Protein AF-A0A7S2V925-F1 (afdb_monomer)

Sequence (183 aa):
LGKLMGAAWKNASSEEKAKFTAMAEKDKTRYQSEMKDYTPPDGSGSKGGAKKAGKKKDPDAPKRAQNAFLYFSQDMRPKIKAKNPELKTSEIGKKLGELYKELSGEEKEKYERMAQKDKQRYKKQMDAYKGKGSDDDDDDSDDGDKKMKASAKKRKAEDDGVDDSSDNDDSDEGSDDDDSDDE

Foldseek 3Di:
DVVVVVVCVVPPDPVVVVVVVVVVVVVVVVVVVCVVPDDDPPPPDPPPDPPPPPDDPPPLQQDDQDALLRVQCVVCVVVVCVVPVPDDPVVSVVVSVVVLVVDDPVSSVVSRVVSVVSNVVNVVSNVVVVVVDDPDDDDDPDPPPDPDDPDPPDPDDDDDDDDDDDDDDDDDDDDDDDDDDDD

Organism: NCBI:txid265537

Solvent-accessible surface area (backbone atoms only — not comparable to full-atom values): 12119 Å² total; per-residue (Å²): 117,71,73,59,56,57,50,48,61,71,70,47,51,71,68,62,49,46,56,54,49,54,52,49,50,55,50,51,48,51,50,52,56,52,56,69,76,55,73,65,58,96,87,71,56,75,67,79,82,68,72,71,74,73,74,81,73,60,92,83,55,69,71,77,55,51,51,31,66,56,56,53,45,64,68,43,47,59,56,52,38,70,78,38,74,86,59,53,72,68,60,54,50,52,54,49,56,53,51,63,70,69,49,53,69,67,64,49,46,57,32,40,55,51,19,50,53,34,42,53,52,32,49,56,45,44,57,54,43,57,75,71,71,60,99,73,84,91,84,82,79,77,92,76,85,81,88,85,83,86,87,84,85,88,88,82,81,89,80,89,81,84,86,82,88,78,84,83,82,87,80,89,81,89,77,89,84,87,84,91,78,90,132

Mean predicted aligned error: 19.4 Å

Radius of gyration: 28.51 Å; Cα contacts (8 Å, |Δi|>4): 52; chains: 1; bounding box: 71×67×67 Å

Nearest PDB structures (foldseek):
  1j5n-assembly1_A  TM=7.518E-01  e=6.234E-05  Saccharomyces cerevisiae
  2gzk-assembly1_A  TM=5.568E-01  e=1.397E-05  unclassified
  2co9-assembly1_A  TM=6.170E-01  e=8.541E-04  Mus musculus
  3tq6-assembly1_A  TM=9.059E-01  e=1.706E-01  Homo sapiens
  6erq-assembly2_G  TM=9.071E-01  e=2.189E-01  Homo sapiens

InterPro domains:
  IPR009071 High mobility group box domain [PF00505] (2-38)
  IPR009071 High mobility group box domain [PF00505] (62-130)
  IPR009071 High mobility group box domain [PS50118] (1-39)
  IPR009071 High mobility group box domain [PS50118] (62-130)
  IPR009071 High mobility group box domain [SM00398] (1-40)
  IPR009071 High mobility group box domain [SM00398] (61-131)
  IPR036910 High mobility group box domain superfamily [G3DSA:1.10.30.10] (1-48)
  IPR036910 High mobility group box domain superfamily [G3DSA:1.10.30.10] (49-146)
  IPR036910 High mobility group box domain superfamily [SSF47095] (3-40)
  IPR036910 High mobility group box domain superfamily [SSF47095] (55-135)
  IPR050342 High Mobility Group Box (HMGB) [PTHR48112] (8-176)

pLDDT: mean 70.68, std 19.81, range [33.19, 93.69]

Secondary structure (DSSP, 8-state):
-HHHHHHHHHHS-HHHHHHHHHHHHHHHHHHHHHHHH----TTT---TT---------TTSPP-PPPHHHHHHHHHHHHHHHH-TTS-HHHHHHHHHHHHHHS-HHHHHHHHHHHHHHHHHHHHHHHHHHTTS--S------TT-SSSSSSSS------------------------------

Structure (mmCIF, N/CA/C/O backbone):
data_AF-A0A7S2V925-F1
#
_entry.id   AF-A0A7S2V925-F1
#
loop_
_atom_site.group_PDB
_atom_site.id
_atom_site.type_symbol
_atom_site.label_atom_id
_atom_site.label_alt_id
_atom_site.label_comp_id
_atom_site.label_asym_id
_atom_site.label_entity_id
_atom_site.label_seq_id
_atom_site.pdbx_PDB_ins_code
_atom_site.Cartn_x
_atom_site.Cartn_y
_atom_site.Cartn_z
_atom_site.occupancy
_atom_site.B_iso_or_equiv
_atom_site.auth_seq_id
_atom_site.auth_comp_id
_atom_site.auth_asym_id
_atom_site.auth_atom_id
_atom_site.pdbx_PDB_model_num
ATOM 1 N N . LEU A 1 1 ? 38.560 -5.980 -3.575 1.00 56.78 1 LEU A N 1
ATOM 2 C CA . LEU A 1 1 ? 38.513 -5.268 -2.273 1.00 56.78 1 LEU A CA 1
ATOM 3 C C . LEU A 1 1 ? 37.102 -5.087 -1.684 1.00 56.78 1 LEU A C 1
ATOM 5 O O . LEU A 1 1 ? 36.971 -5.208 -0.475 1.00 56.78 1 LEU A O 1
ATOM 9 N N . GLY A 1 2 ? 36.039 -4.855 -2.471 1.00 62.38 2 GLY A N 1
ATOM 10 C CA . GLY A 1 2 ? 34.705 -4.515 -1.925 1.00 62.38 2 GLY A CA 1
ATOM 11 C C . GLY A 1 2 ? 34.030 -5.564 -1.021 1.00 62.38 2 GLY A C 1
ATOM 12 O O . GLY A 1 2 ? 33.337 -5.209 -0.071 1.00 62.38 2 GLY A O 1
ATOM 13 N N . LYS A 1 3 ? 34.274 -6.863 -1.241 1.00 66.50 3 LYS A N 1
ATOM 14 C CA . LYS A 1 3 ? 33.660 -7.939 -0.436 1.00 66.50 3 LYS A CA 1
ATOM 15 C C . LYS A 1 3 ? 34.229 -8.033 0.991 1.00 66.50 3 LYS A C 1
ATOM 17 O O . LYS A 1 3 ? 33.510 -8.431 1.901 1.00 66.50 3 LYS A O 1
ATOM 22 N N . LEU A 1 4 ? 35.486 -7.617 1.189 1.00 61.78 4 LEU A N 1
ATOM 23 C CA . LEU A 1 4 ? 36.156 -7.612 2.496 1.00 61.78 4 LEU A CA 1
ATOM 24 C C . LEU A 1 4 ? 35.668 -6.456 3.380 1.00 61.78 4 LEU A C 1
ATOM 26 O O . LEU A 1 4 ? 35.395 -6.666 4.558 1.00 61.78 4 LEU A O 1
ATOM 30 N N . MET A 1 5 ? 35.454 -5.267 2.806 1.00 67.94 5 MET A N 1
ATOM 31 C CA . MET A 1 5 ? 34.919 -4.123 3.559 1.00 67.94 5 MET A CA 1
ATOM 32 C C . MET A 1 5 ? 33.459 -4.334 3.982 1.00 67.94 5 MET A C 1
ATOM 34 O O . MET A 1 5 ? 33.083 -3.990 5.099 1.00 67.94 5 MET A O 1
ATOM 38 N N . GLY A 1 6 ? 32.649 -4.988 3.140 1.00 68.44 6 GLY A N 1
ATOM 39 C CA . GLY A 1 6 ? 31.278 -5.359 3.505 1.00 68.44 6 GLY A CA 1
ATOM 40 C C . GLY A 1 6 ? 31.203 -6.395 4.635 1.00 68.44 6 GLY A C 1
ATOM 41 O O . GLY A 1 6 ? 30.278 -6.352 5.444 1.00 68.44 6 GLY A O 1
ATOM 42 N N . ALA A 1 7 ? 32.168 -7.317 4.718 1.00 73.25 7 ALA A N 1
ATOM 43 C CA . ALA A 1 7 ? 32.260 -8.277 5.819 1.00 73.25 7 ALA A CA 1
ATOM 44 C C . ALA A 1 7 ? 32.719 -7.607 7.126 1.00 73.25 7 ALA A C 1
ATOM 46 O O . ALA A 1 7 ? 32.127 -7.860 8.175 1.00 73.25 7 ALA A O 1
ATOM 47 N N . ALA A 1 8 ? 33.695 -6.695 7.047 1.00 73.06 8 ALA A N 1
ATOM 48 C CA . ALA A 1 8 ? 34.156 -5.900 8.184 1.00 73.06 8 ALA A CA 1
ATOM 49 C C . ALA A 1 8 ? 33.031 -5.027 8.766 1.00 73.06 8 ALA A C 1
ATOM 51 O O . ALA A 1 8 ? 32.820 -5.040 9.971 1.00 73.06 8 ALA A O 1
ATOM 52 N N . TRP A 1 9 ? 32.222 -4.367 7.927 1.00 73.00 9 TRP A N 1
ATOM 53 C CA . TRP A 1 9 ? 31.058 -3.612 8.406 1.00 73.00 9 TRP A CA 1
ATOM 54 C C . TRP A 1 9 ? 30.015 -4.504 9.079 1.00 73.00 9 TRP A C 1
ATOM 56 O O . TRP A 1 9 ? 29.436 -4.127 10.089 1.00 73.00 9 TRP A O 1
ATOM 66 N N . LYS A 1 10 ? 29.762 -5.714 8.566 1.00 77.00 10 LYS A N 1
ATOM 67 C CA . LYS A 1 10 ? 28.800 -6.629 9.202 1.00 77.00 10 LYS A CA 1
ATOM 68 C C . LYS A 1 10 ? 29.248 -7.020 10.610 1.00 77.00 10 LYS A C 1
ATOM 70 O O . LYS A 1 10 ? 28.415 -6.994 11.514 1.00 77.00 10 LYS A O 1
ATOM 75 N N . ASN A 1 11 ? 30.542 -7.277 10.796 1.00 77.94 11 ASN A N 1
ATOM 76 C CA . ASN A 1 11 ? 31.109 -7.733 12.065 1.00 77.94 11 ASN A CA 1
ATOM 77 C C . ASN A 1 11 ? 31.624 -6.612 12.989 1.00 77.94 11 ASN A C 1
ATOM 79 O O . ASN A 1 11 ? 31.999 -6.906 14.117 1.00 77.94 11 ASN A O 1
ATOM 83 N N . ALA A 1 12 ? 31.641 -5.354 12.533 1.00 77.38 12 ALA A N 1
ATOM 84 C CA . ALA A 1 12 ? 32.064 -4.213 13.344 1.00 77.38 12 ALA A CA 1
ATOM 85 C C . ALA A 1 12 ? 31.175 -4.053 14.587 1.00 77.38 12 ALA A C 1
ATOM 87 O O . ALA A 1 12 ? 29.951 -4.256 14.518 1.00 77.38 12 ALA A O 1
ATOM 88 N N . SER A 1 13 ? 31.799 -3.680 15.704 1.00 77.12 13 SER A N 1
ATOM 89 C CA . SER A 1 13 ? 31.136 -3.428 16.984 1.00 77.12 13 SER A CA 1
ATOM 90 C C . SER A 1 13 ? 30.084 -2.322 16.846 1.00 77.12 13 SER A C 1
ATOM 92 O O . SER A 1 13 ? 30.165 -1.460 15.965 1.00 77.12 13 SER A O 1
ATOM 94 N N . SER A 1 14 ? 29.078 -2.333 17.727 1.00 71.56 14 SER A N 1
ATOM 95 C CA . SER A 1 14 ? 28.084 -1.256 17.792 1.00 71.56 14 SER A CA 1
ATOM 96 C C . SER A 1 14 ? 28.746 0.107 18.006 1.00 71.56 14 SER A C 1
ATOM 98 O O . SER A 1 14 ? 28.267 1.093 17.461 1.00 71.56 14 SER A O 1
ATOM 100 N N . GLU A 1 15 ? 29.862 0.162 18.734 1.00 75.69 15 GLU A N 1
ATOM 101 C CA . GLU A 1 15 ? 30.602 1.400 19.013 1.00 75.69 15 GLU A CA 1
ATOM 102 C C . GLU A 1 15 ? 31.348 1.927 17.778 1.00 75.69 15 GLU A C 1
ATOM 104 O O . GLU A 1 15 ? 31.317 3.121 17.479 1.00 75.69 15 GLU A O 1
ATOM 109 N N . GLU A 1 16 ? 31.951 1.033 16.992 1.00 76.62 16 GLU A N 1
ATOM 110 C CA . GLU A 1 16 ? 32.628 1.395 15.743 1.00 76.62 16 GLU A CA 1
ATOM 111 C C . GLU A 1 16 ? 31.614 1.877 14.703 1.00 76.62 16 GLU A C 1
ATOM 113 O O . GLU A 1 16 ? 31.801 2.922 14.078 1.00 76.62 16 GLU A O 1
ATOM 118 N N . LYS A 1 17 ? 30.489 1.162 14.572 1.00 80.31 17 LYS A N 1
ATOM 119 C CA . LYS A 1 17 ? 29.366 1.586 13.730 1.00 80.31 17 LYS A CA 1
ATOM 120 C C . LYS A 1 17 ? 28.793 2.917 14.198 1.00 80.31 17 LYS A C 1
ATOM 122 O O . LYS A 1 17 ? 28.545 3.760 13.345 1.00 80.31 17 LYS A O 1
ATOM 127 N N . ALA A 1 18 ? 28.644 3.132 15.508 1.00 81.19 18 ALA A N 1
ATOM 128 C CA . ALA A 1 18 ? 28.108 4.370 16.072 1.00 81.19 18 ALA A CA 1
ATOM 129 C C . ALA A 1 18 ? 28.946 5.597 15.683 1.00 81.19 18 ALA A C 1
ATOM 131 O O . ALA A 1 18 ? 28.393 6.632 15.308 1.00 81.19 18 ALA A O 1
ATOM 132 N N . LYS A 1 19 ? 30.282 5.476 15.686 1.00 87.94 19 LYS A N 1
ATOM 133 C CA . LYS A 1 19 ? 31.173 6.552 15.223 1.00 87.94 19 LYS A CA 1
ATOM 134 C C . LYS A 1 19 ? 30.925 6.902 13.753 1.00 87.94 19 LYS A C 1
ATOM 136 O O . LYS A 1 19 ? 30.845 8.081 13.405 1.00 87.94 19 LYS A O 1
ATOM 141 N N . PHE A 1 20 ? 30.775 5.894 12.894 1.00 83.19 20 PHE A N 1
ATOM 142 C CA . PHE A 1 20 ? 30.520 6.108 11.467 1.00 83.19 20 PHE A CA 1
ATOM 143 C C . PHE A 1 20 ? 29.093 6.581 11.179 1.00 83.19 20 PHE A C 1
ATOM 145 O O . PHE A 1 20 ? 28.910 7.406 10.289 1.00 83.19 20 PHE A O 1
ATOM 152 N N . THR A 1 21 ? 28.087 6.131 11.932 1.00 82.25 21 THR A N 1
ATOM 153 C CA . THR A 1 21 ? 26.710 6.619 11.779 1.00 82.25 21 THR A CA 1
ATOM 154 C C . THR A 1 21 ? 26.581 8.062 12.242 1.00 82.25 21 THR A C 1
ATOM 156 O O . THR A 1 21 ? 25.990 8.854 11.523 1.00 82.25 21 THR A O 1
ATOM 159 N N . ALA A 1 22 ? 27.197 8.441 13.366 1.00 84.62 22 ALA A N 1
ATOM 160 C CA . ALA A 1 22 ? 27.196 9.826 13.838 1.00 84.62 22 ALA A CA 1
ATOM 161 C C . ALA A 1 22 ? 27.916 10.766 12.855 1.00 84.62 22 ALA A C 1
ATOM 163 O O . ALA A 1 22 ? 27.460 11.878 12.592 1.00 84.62 22 ALA A O 1
ATOM 164 N N . MET A 1 23 ? 29.029 10.310 12.270 1.00 87.69 23 MET A N 1
ATOM 165 C CA . MET A 1 23 ? 29.719 11.044 11.207 1.00 87.69 23 MET A CA 1
ATOM 166 C C . MET A 1 23 ? 28.845 11.170 9.949 1.00 87.69 23 MET A C 1
ATOM 168 O O . MET A 1 23 ? 28.750 12.256 9.383 1.00 87.69 23 MET A O 1
ATOM 172 N N . ALA A 1 24 ? 28.156 10.096 9.553 1.00 87.62 24 ALA A N 1
ATOM 173 C CA . ALA A 1 24 ? 27.235 10.108 8.419 1.00 87.62 24 ALA A CA 1
ATOM 174 C C . ALA A 1 24 ? 26.012 11.006 8.659 1.00 87.62 24 ALA A C 1
ATOM 176 O O . ALA A 1 24 ? 25.542 11.649 7.729 1.00 87.62 24 ALA A O 1
ATOM 177 N N . GLU A 1 25 ? 25.496 11.085 9.887 1.00 84.62 25 GLU A N 1
ATOM 178 C CA . GLU A 1 25 ? 24.385 11.972 10.238 1.00 84.62 25 GLU A CA 1
ATOM 179 C C . GLU A 1 25 ? 24.788 13.443 10.156 1.00 84.62 25 GLU A C 1
ATOM 181 O O . GLU A 1 25 ? 24.058 14.227 9.551 1.00 84.62 25 GLU A O 1
ATOM 186 N N . LYS A 1 26 ? 25.968 13.805 10.677 1.00 86.25 26 LYS A N 1
ATOM 187 C CA . LYS A 1 26 ? 26.519 15.165 10.552 1.00 86.25 26 LYS A CA 1
ATOM 188 C C . LYS A 1 26 ? 26.782 15.555 9.096 1.00 86.25 26 LYS A C 1
ATOM 190 O O . LYS A 1 26 ? 26.474 16.672 8.692 1.00 86.25 26 LYS A O 1
ATOM 195 N N . ASP A 1 27 ? 27.322 14.643 8.291 1.00 89.75 27 ASP A N 1
ATOM 196 C CA . ASP A 1 27 ? 27.539 14.907 6.864 1.00 89.75 27 ASP A CA 1
ATOM 197 C C . ASP A 1 27 ? 26.210 15.024 6.102 1.00 89.75 27 ASP A C 1
ATOM 199 O O . ASP A 1 27 ? 26.015 15.921 5.284 1.00 89.75 27 ASP A O 1
ATOM 203 N N . LYS A 1 28 ? 25.234 14.183 6.452 1.00 89.06 28 LYS A N 1
ATOM 204 C CA . LYS A 1 28 ? 23.885 14.215 5.888 1.00 89.06 28 LYS A CA 1
ATOM 205 C C . LYS A 1 28 ? 23.127 15.497 6.239 1.00 89.06 28 LYS A C 1
ATOM 207 O O . LYS A 1 28 ? 22.327 15.949 5.416 1.00 89.06 28 LYS A O 1
ATOM 212 N N . THR A 1 29 ? 23.302 16.063 7.433 1.00 86.50 29 THR A N 1
ATOM 213 C CA . THR A 1 29 ? 22.675 17.344 7.795 1.00 86.50 29 THR A CA 1
ATOM 214 C C . THR A 1 29 ? 23.341 18.503 7.070 1.00 86.50 29 THR A C 1
ATOM 216 O O . THR A 1 29 ? 22.619 19.284 6.456 1.00 86.50 29 THR A O 1
ATOM 219 N N . ARG A 1 30 ? 24.680 18.552 7.042 1.00 89.94 30 ARG A N 1
ATOM 220 C CA . ARG A 1 30 ? 25.457 19.534 6.268 1.00 89.94 30 ARG A CA 1
ATOM 221 C C . ARG A 1 30 ? 25.050 19.539 4.795 1.00 89.94 30 ARG A C 1
ATOM 223 O O . ARG A 1 30 ? 24.688 20.579 4.257 1.00 89.94 30 ARG A O 1
ATOM 230 N N . TYR A 1 31 ? 25.018 18.364 4.167 1.00 87.56 31 TYR A N 1
ATOM 231 C CA . TYR A 1 31 ? 24.606 18.216 2.774 1.00 87.56 31 TYR A CA 1
ATOM 232 C C . TYR A 1 31 ? 23.161 18.673 2.551 1.00 87.56 31 TYR A C 1
ATOM 234 O O . TYR A 1 31 ? 22.875 19.337 1.563 1.00 87.56 31 TYR A O 1
ATOM 242 N N . GLN A 1 32 ? 22.234 18.345 3.458 1.00 83.25 32 GLN A N 1
ATOM 243 C CA . GLN A 1 32 ? 20.843 18.787 3.339 1.00 83.25 32 GLN A CA 1
ATOM 244 C C . GLN A 1 32 ? 20.671 20.295 3.519 1.00 83.25 32 GLN A C 1
ATOM 246 O O . GLN A 1 32 ? 19.791 20.853 2.872 1.00 83.25 32 GLN A O 1
ATOM 251 N N . SER A 1 33 ? 21.439 20.952 4.394 1.00 84.62 33 SER A N 1
ATOM 252 C CA . SER A 1 33 ? 21.414 22.415 4.506 1.00 84.62 33 SER A CA 1
ATOM 253 C C . SER A 1 33 ? 22.036 23.071 3.278 1.00 84.62 33 SER A C 1
ATOM 255 O O . SER A 1 33 ? 21.397 23.919 2.673 1.00 84.62 33 SER A O 1
ATOM 257 N N . GLU A 1 34 ? 23.203 22.601 2.832 1.00 84.25 34 GLU A N 1
ATOM 258 C CA . GLU A 1 34 ? 23.866 23.111 1.625 1.00 84.25 34 GLU A CA 1
ATOM 259 C C . GLU A 1 34 ? 22.986 22.925 0.377 1.00 84.25 34 GLU A C 1
ATOM 261 O O . GLU A 1 34 ? 22.836 23.844 -0.421 1.00 84.25 34 GLU A O 1
ATOM 266 N N . MET A 1 35 ? 22.327 21.769 0.229 1.00 81.56 35 MET A N 1
ATOM 267 C CA . MET A 1 35 ? 21.413 21.506 -0.889 1.00 81.56 35 MET A CA 1
ATOM 268 C C . MET A 1 35 ? 20.107 22.308 -0.846 1.00 81.56 35 MET A C 1
ATOM 270 O O . MET A 1 35 ? 19.438 22.389 -1.873 1.00 81.56 35 MET A O 1
ATOM 274 N N . LYS A 1 36 ? 19.698 22.867 0.304 1.00 79.75 36 LYS A N 1
ATOM 275 C CA . LYS A 1 36 ? 18.503 23.732 0.372 1.00 79.75 36 LYS A CA 1
ATOM 276 C C . LYS A 1 36 ? 18.759 25.087 -0.276 1.00 79.75 36 LYS A C 1
ATOM 278 O O . LYS A 1 36 ? 17.867 25.603 -0.943 1.00 79.75 36 LYS A O 1
ATOM 283 N N . ASP A 1 37 ? 19.967 25.612 -0.103 1.00 82.31 37 ASP A N 1
ATOM 284 C CA . ASP A 1 37 ? 20.378 26.908 -0.647 1.00 82.31 37 ASP A CA 1
ATOM 285 C C . ASP A 1 37 ? 21.057 26.771 -2.024 1.00 82.31 37 ASP A C 1
ATOM 287 O O . ASP A 1 37 ? 21.194 27.743 -2.770 1.00 82.31 37 ASP A O 1
ATOM 291 N N . TYR A 1 38 ? 21.447 25.551 -2.407 1.00 82.19 38 TYR A N 1
ATOM 292 C CA . TYR A 1 38 ? 22.026 25.253 -3.712 1.00 82.19 38 TYR A CA 1
ATOM 293 C C . TYR A 1 38 ? 20.987 25.338 -4.837 1.00 82.19 38 TYR A C 1
ATOM 295 O O . TYR A 1 38 ? 20.120 24.478 -5.003 1.00 82.19 38 TYR A O 1
ATOM 303 N N . THR A 1 39 ? 21.142 26.350 -5.685 1.00 75.88 39 THR A N 1
ATOM 304 C CA . THR A 1 39 ? 20.478 26.434 -6.987 1.00 75.88 39 THR A CA 1
ATOM 305 C C . THR A 1 39 ? 21.482 26.032 -8.072 1.00 75.88 39 THR A C 1
ATOM 307 O O . THR A 1 39 ? 22.433 26.773 -8.326 1.00 75.88 39 THR A O 1
ATOM 310 N N . PRO A 1 40 ? 21.341 24.848 -8.702 1.00 75.94 40 PRO A N 1
ATOM 311 C CA . PRO A 1 40 ? 22.244 24.461 -9.779 1.00 75.94 40 PRO A CA 1
ATOM 312 C C . PRO A 1 40 ? 22.128 25.456 -10.945 1.00 75.94 40 PRO A C 1
ATOM 314 O O . PRO A 1 40 ? 21.019 25.917 -11.232 1.00 75.94 40 PRO A O 1
ATOM 317 N N . PRO A 1 41 ? 23.237 25.772 -11.640 1.00 79.12 41 PRO A N 1
ATOM 318 C CA . PRO A 1 41 ? 23.213 26.662 -12.794 1.00 79.12 41 PRO A CA 1
ATOM 319 C C . PRO A 1 41 ? 22.256 26.142 -13.876 1.00 79.12 41 PRO A C 1
ATOM 321 O O . PRO A 1 41 ? 22.108 24.928 -14.065 1.00 79.12 41 PRO A O 1
ATOM 324 N N . ASP A 1 42 ? 21.607 27.078 -14.574 1.00 63.06 42 ASP A N 1
ATOM 325 C CA . ASP A 1 42 ? 20.640 26.822 -15.646 1.00 63.06 42 ASP A CA 1
ATOM 326 C C . ASP A 1 42 ? 21.310 25.997 -16.759 1.00 63.06 42 ASP A C 1
ATOM 328 O O . ASP A 1 42 ? 22.075 26.504 -17.575 1.00 63.06 42 ASP A O 1
ATOM 332 N N . GLY A 1 43 ? 21.129 24.676 -16.698 1.00 60.94 43 GLY A N 1
ATOM 333 C CA . GLY A 1 43 ? 21.779 23.715 -17.593 1.00 60.94 43 GLY A CA 1
ATOM 334 C C . GLY A 1 43 ? 22.395 22.484 -16.920 1.00 60.94 43 GLY A C 1
ATOM 335 O O . GLY A 1 43 ? 22.573 21.476 -17.599 1.00 60.94 43 GLY A O 1
ATOM 336 N N . SER A 1 44 ? 22.661 22.499 -15.605 1.00 58.00 44 SER A N 1
ATOM 337 C CA . SER A 1 44 ? 23.103 21.301 -14.853 1.00 58.00 44 SER A CA 1
ATOM 338 C C . SER A 1 44 ? 22.089 20.805 -13.816 1.00 58.00 44 SER A C 1
ATOM 340 O O . SER A 1 44 ? 22.274 19.747 -13.207 1.00 58.00 44 SER A O 1
ATOM 342 N N . GLY A 1 45 ? 20.974 21.522 -13.655 1.00 54.03 45 GLY A N 1
ATOM 343 C CA . GLY A 1 45 ? 19.841 21.095 -12.849 1.00 54.03 45 GLY A CA 1
ATOM 344 C C . GLY A 1 45 ? 19.175 19.861 -13.447 1.00 54.03 45 GLY A C 1
ATOM 345 O O . GLY A 1 45 ? 18.306 19.960 -14.314 1.00 54.03 45 GLY A O 1
ATOM 346 N N . SER A 1 46 ? 19.553 18.684 -12.949 1.00 55.12 46 SER A N 1
ATOM 347 C CA . SER A 1 46 ? 18.702 17.499 -12.994 1.00 55.12 46 SER A CA 1
ATOM 348 C C . SER A 1 46 ? 17.312 17.916 -12.513 1.00 55.12 46 SER A C 1
ATOM 350 O O . SER A 1 46 ? 17.117 18.186 -11.327 1.00 55.12 46 SER A O 1
ATOM 352 N N . LYS A 1 47 ? 16.375 18.063 -13.461 1.00 52.94 47 LYS A N 1
ATOM 353 C CA . LYS A 1 47 ? 14.956 18.340 -13.219 1.00 52.94 47 LYS A CA 1
ATOM 354 C C . LYS A 1 47 ? 14.520 17.591 -11.968 1.00 52.94 47 LYS A C 1
ATOM 356 O O . LYS A 1 47 ? 14.601 16.360 -11.938 1.00 52.94 47 LYS A O 1
ATOM 361 N N . GLY A 1 48 ? 14.070 18.348 -10.968 1.00 48.00 48 GLY A N 1
ATOM 362 C CA . GLY A 1 48 ? 13.581 17.828 -9.703 1.00 48.00 48 GLY A CA 1
ATOM 363 C C . GLY A 1 48 ? 12.780 16.551 -9.911 1.00 48.00 48 GLY A C 1
ATOM 364 O O . GLY A 1 48 ? 11.813 16.542 -10.669 1.00 48.00 48 GLY A O 1
ATOM 365 N N . GLY A 1 49 ? 13.254 15.471 -9.285 1.00 52.16 49 GLY A N 1
ATOM 366 C CA . GLY A 1 49 ? 12.554 14.203 -9.125 1.00 52.16 49 GLY A CA 1
ATOM 367 C C . GLY A 1 49 ? 11.621 13.833 -10.271 1.00 52.16 49 GLY A C 1
ATOM 368 O O . GLY A 1 49 ? 10.430 13.623 -10.037 1.00 52.16 49 GLY A O 1
ATOM 369 N N . ALA A 1 50 ? 12.132 13.723 -11.501 1.00 49.78 50 ALA A N 1
ATOM 370 C CA . ALA A 1 50 ? 11.425 12.971 -12.523 1.00 49.78 50 ALA A CA 1
ATOM 371 C C . ALA A 1 50 ? 11.258 11.548 -11.972 1.00 49.78 50 ALA A C 1
ATOM 373 O O . ALA A 1 50 ? 12.197 10.751 -11.994 1.00 49.78 50 ALA A O 1
ATOM 374 N N . LYS A 1 51 ? 10.081 11.248 -11.400 1.00 56.72 51 LYS A N 1
ATOM 375 C CA . LYS A 1 51 ? 9.637 9.886 -11.087 1.00 56.72 51 LYS A CA 1
ATOM 376 C C . LYS A 1 51 ? 10.004 9.072 -12.318 1.00 56.72 51 LYS A C 1
ATOM 378 O O . LYS A 1 51 ? 9.411 9.325 -13.366 1.00 56.72 51 LYS A O 1
ATOM 383 N N . LYS A 1 52 ? 11.012 8.188 -12.220 1.00 57.19 52 LYS A N 1
ATOM 384 C CA . LYS A 1 52 ? 11.422 7.335 -13.343 1.00 57.19 52 LYS A CA 1
ATOM 385 C C . LYS A 1 52 ? 10.135 6.807 -13.954 1.00 57.19 52 LYS A C 1
ATOM 387 O O . LYS A 1 52 ? 9.373 6.143 -13.247 1.00 57.19 52 LYS A O 1
ATOM 392 N N . ALA A 1 53 ? 9.854 7.193 -15.202 1.00 54.19 53 ALA A N 1
ATOM 393 C CA . ALA A 1 53 ? 8.707 6.682 -15.929 1.00 54.19 53 ALA A CA 1
ATOM 394 C C . ALA A 1 53 ? 8.774 5.166 -15.768 1.00 54.19 53 ALA A C 1
ATO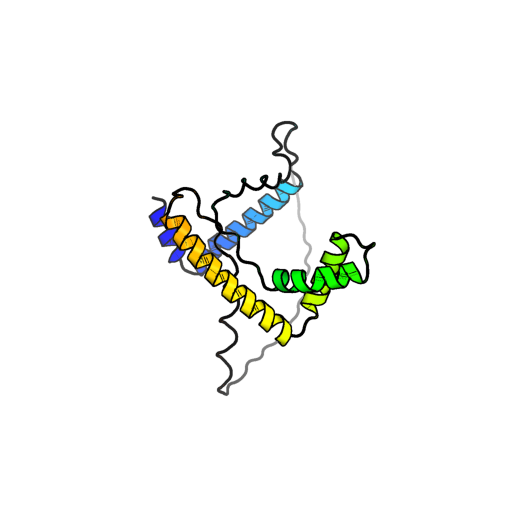M 396 O O . ALA A 1 53 ? 9.810 4.573 -16.082 1.00 54.19 53 ALA A O 1
ATOM 397 N N . GLY A 1 54 ? 7.761 4.590 -15.110 1.00 55.25 54 GLY A N 1
ATOM 398 C CA . GLY A 1 54 ? 7.819 3.202 -14.676 1.00 55.25 54 GLY A CA 1
ATOM 399 C C . GLY A 1 54 ? 8.232 2.355 -15.867 1.00 55.25 54 GLY A C 1
ATOM 400 O O . GLY A 1 54 ? 7.581 2.432 -16.911 1.00 55.25 54 GLY A O 1
ATOM 401 N N . LYS A 1 55 ? 9.350 1.628 -15.735 1.00 62.31 55 LYS A N 1
ATOM 402 C CA . LYS A 1 55 ? 9.809 0.694 -16.765 1.00 62.31 55 LYS A CA 1
ATOM 403 C C . LYS A 1 55 ? 8.599 -0.118 -17.214 1.00 62.31 55 LYS A C 1
ATOM 405 O O . LYS A 1 55 ? 7.821 -0.570 -16.365 1.00 62.31 55 LYS A O 1
ATOM 410 N N . LYS A 1 56 ? 8.393 -0.189 -18.534 1.00 60.31 56 LYS A N 1
ATOM 411 C CA . LYS A 1 56 ? 7.289 -0.943 -19.132 1.00 60.31 56 LYS A CA 1
ATOM 412 C C . LYS A 1 56 ? 7.349 -2.333 -18.511 1.00 60.31 56 LYS A C 1
ATOM 414 O O . LYS A 1 56 ? 8.374 -2.992 -18.616 1.00 60.31 56 LYS A O 1
ATOM 419 N N . LYS A 1 57 ? 6.311 -2.695 -17.755 1.00 65.56 57 LYS A N 1
ATOM 420 C CA . LYS A 1 57 ? 6.224 -4.015 -17.132 1.00 65.56 57 LYS A CA 1
ATOM 421 C C . LYS A 1 57 ? 6.278 -5.028 -18.274 1.00 65.56 57 LYS A C 1
ATOM 423 O O . LYS A 1 57 ? 5.502 -4.859 -19.219 1.00 65.56 57 LYS A O 1
ATOM 428 N N . ASP A 1 58 ? 7.160 -6.021 -18.195 1.00 69.31 58 ASP A N 1
ATOM 429 C CA . ASP A 1 58 ? 7.160 -7.101 -19.177 1.00 69.31 58 ASP A CA 1
ATOM 430 C C . ASP A 1 58 ? 5.764 -7.738 -19.211 1.00 69.31 58 ASP A C 1
ATOM 432 O O . ASP A 1 58 ? 5.166 -7.955 -18.148 1.00 69.31 58 ASP A O 1
ATOM 436 N N . PRO A 1 59 ? 5.200 -7.990 -20.404 1.00 74.00 59 PRO A N 1
ATOM 437 C CA . PRO A 1 59 ? 3.852 -8.540 -20.535 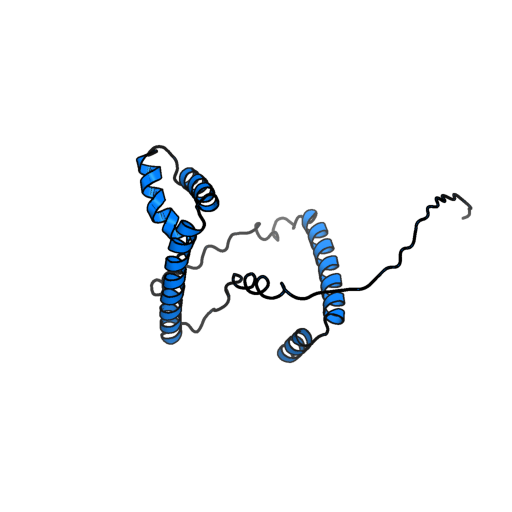1.00 74.00 59 PRO A CA 1
ATOM 438 C C . PRO A 1 59 ? 3.726 -9.937 -19.908 1.00 74.00 59 PRO A C 1
ATOM 440 O O . PRO A 1 59 ? 2.637 -10.298 -19.462 1.00 74.00 59 PRO A O 1
ATOM 443 N N . ASP A 1 60 ? 4.835 -10.676 -19.820 1.00 71.06 60 ASP A N 1
ATOM 444 C CA . ASP A 1 60 ? 4.914 -12.021 -19.245 1.00 71.06 60 ASP A CA 1
ATOM 445 C C . ASP A 1 60 ? 5.295 -12.037 -17.755 1.00 71.06 60 ASP A C 1
ATOM 447 O O . ASP A 1 60 ? 5.221 -13.087 -17.109 1.00 71.06 60 ASP A O 1
ATOM 451 N N . ALA A 1 61 ? 5.662 -10.886 -17.174 1.00 76.56 61 ALA A N 1
ATOM 452 C CA . ALA A 1 61 ? 5.991 -10.815 -15.756 1.00 76.56 61 ALA A CA 1
ATOM 453 C C . ALA A 1 61 ? 4.742 -11.084 -14.896 1.00 76.56 61 ALA A C 1
ATOM 455 O O . ALA A 1 61 ? 3.678 -10.487 -15.123 1.00 76.56 61 ALA A O 1
ATOM 456 N N . PRO A 1 62 ? 4.852 -11.929 -13.851 1.00 80.06 62 PRO A N 1
ATOM 457 C CA . PRO A 1 62 ? 3.766 -12.152 -12.913 1.00 80.06 62 PRO A CA 1
ATOM 458 C C . PRO A 1 62 ? 3.211 -10.833 -12.365 1.00 80.06 62 PRO A C 1
ATOM 460 O O . PRO A 1 62 ? 3.941 -9.905 -12.007 1.00 80.06 62 PRO A O 1
ATOM 463 N N . LYS A 1 63 ? 1.881 -10.727 -12.272 1.00 82.50 63 LYS A N 1
ATOM 464 C CA . LYS A 1 63 ? 1.243 -9.548 -11.672 1.00 82.50 63 LYS A CA 1
ATOM 465 C C . LYS A 1 63 ? 1.580 -9.493 -10.187 1.00 82.50 63 LYS A C 1
ATOM 467 O O . LYS A 1 63 ? 1.344 -10.464 -9.473 1.00 82.50 63 LYS A O 1
ATOM 472 N N . ARG A 1 64 ? 2.058 -8.330 -9.730 1.00 86.12 64 ARG A N 1
ATOM 473 C CA . ARG A 1 64 ? 2.381 -8.061 -8.320 1.00 86.12 64 ARG A CA 1
ATOM 474 C C . ARG A 1 64 ? 1.286 -8.542 -7.368 1.00 86.12 64 ARG A C 1
ATOM 476 O O . ARG A 1 64 ? 0.097 -8.380 -7.657 1.00 86.12 64 ARG A O 1
ATOM 483 N N . ALA A 1 65 ? 1.709 -9.051 -6.214 1.00 88.94 65 ALA A N 1
ATOM 484 C CA . ALA A 1 65 ? 0.786 -9.410 -5.152 1.00 88.94 65 ALA A CA 1
ATOM 485 C C . ALA A 1 65 ? -0.061 -8.202 -4.717 1.00 88.94 65 ALA A C 1
ATOM 487 O O . ALA A 1 65 ? 0.427 -7.073 -4.603 1.00 88.94 65 ALA A O 1
ATOM 488 N N . GLN A 1 66 ? -1.340 -8.445 -4.469 1.00 91.75 66 GLN A N 1
ATOM 489 C CA . GLN A 1 66 ? -2.278 -7.486 -3.917 1.00 91.75 66 GLN A CA 1
ATOM 490 C C . GLN A 1 66 ? -2.174 -7.476 -2.390 1.00 91.75 66 GLN A C 1
ATOM 492 O O . GLN A 1 66 ? -2.146 -8.524 -1.745 1.00 91.75 66 GLN A O 1
ATOM 497 N N . ASN A 1 67 ? -2.132 -6.279 -1.803 1.00 92.69 67 ASN A N 1
ATOM 498 C CA . ASN A 1 67 ? -2.143 -6.115 -0.352 1.00 92.69 67 ASN A CA 1
ATOM 499 C C . ASN A 1 67 ? -3.580 -6.132 0.207 1.00 92.69 67 ASN A C 1
ATOM 501 O O . ASN A 1 67 ? -4.556 -6.052 -0.542 1.00 92.69 67 ASN A O 1
ATOM 505 N N . ALA A 1 68 ? -3.702 -6.218 1.533 1.00 92.38 68 ALA A N 1
ATOM 506 C CA . ALA A 1 68 ? -4.988 -6.318 2.228 1.00 92.38 68 ALA A CA 1
ATOM 507 C C . ALA A 1 68 ? -5.919 -5.131 1.923 1.00 92.38 68 ALA A C 1
ATOM 509 O O . ALA A 1 68 ? -7.097 -5.318 1.620 1.00 92.38 68 ALA A O 1
ATOM 510 N N . PHE A 1 69 ? -5.367 -3.915 1.891 1.00 91.62 69 PHE A N 1
ATOM 511 C CA . PHE A 1 69 ? -6.108 -2.716 1.505 1.00 91.62 69 PHE A CA 1
ATOM 512 C C . PHE A 1 69 ? -6.647 -2.795 0.073 1.00 91.62 69 PHE A C 1
ATOM 514 O O . PHE A 1 69 ? -7.753 -2.335 -0.195 1.00 91.62 69 PHE A O 1
ATOM 521 N N . LEU A 1 70 ? -5.891 -3.371 -0.865 1.00 92.06 70 LEU A N 1
ATOM 522 C CA . LEU A 1 70 ? -6.301 -3.450 -2.261 1.00 92.06 70 LEU A CA 1
ATOM 523 C C . LEU A 1 70 ? -7.518 -4.366 -2.419 1.00 92.06 70 LEU A C 1
ATOM 525 O O . LEU A 1 70 ? -8.454 -3.971 -3.112 1.00 92.06 70 LEU A O 1
ATOM 529 N N . TYR A 1 71 ? -7.543 -5.500 -1.712 1.00 92.62 71 TYR A N 1
ATOM 530 C CA . TYR A 1 71 ? -8.709 -6.384 -1.616 1.00 92.62 71 TYR A CA 1
ATOM 531 C C . TYR A 1 71 ? -9.927 -5.669 -1.022 1.00 92.62 71 TYR A C 1
ATOM 533 O O . TYR A 1 71 ? -10.981 -5.620 -1.650 1.00 92.62 71 TYR A O 1
ATOM 541 N N . PHE A 1 72 ? -9.763 -5.010 0.128 1.00 92.38 72 PHE A N 1
ATOM 542 C CA . PHE A 1 72 ? -10.831 -4.207 0.731 1.00 92.38 72 PHE A CA 1
ATOM 543 C C . PHE A 1 72 ? -11.352 -3.120 -0.225 1.00 92.38 72 PHE A C 1
ATOM 545 O O . PHE A 1 72 ? -12.557 -2.925 -0.393 1.00 92.38 72 PHE A O 1
ATOM 552 N N . SER A 1 73 ? -10.440 -2.421 -0.905 1.00 90.06 73 SER A N 1
ATOM 553 C CA . SER A 1 73 ? -10.796 -1.359 -1.839 1.00 90.06 73 SER A CA 1
ATOM 554 C C . SER A 1 73 ? -11.556 -1.894 -3.053 1.00 90.06 73 SER A C 1
ATOM 556 O O . SER A 1 73 ? -12.434 -1.198 -3.548 1.00 90.06 73 SER A O 1
ATOM 558 N N . GLN A 1 74 ? -11.274 -3.109 -3.529 1.00 91.50 74 GLN A N 1
ATOM 559 C CA . GLN A 1 74 ? -12.010 -3.714 -4.643 1.00 91.50 74 GLN A CA 1
ATOM 560 C C . GLN A 1 74 ? -13.474 -3.971 -4.283 1.00 91.50 74 GLN A C 1
ATOM 562 O O . GLN A 1 74 ? -14.348 -3.675 -5.095 1.00 91.50 74 GLN A O 1
ATOM 567 N N . ASP A 1 75 ? -13.744 -4.411 -3.055 1.00 90.44 75 ASP A N 1
ATOM 568 C CA . ASP A 1 75 ? -15.102 -4.698 -2.584 1.00 90.44 75 ASP A CA 1
ATOM 569 C C . ASP A 1 75 ? -15.881 -3.425 -2.223 1.00 90.44 75 ASP A C 1
ATOM 571 O O . ASP A 1 75 ? -17.102 -3.347 -2.392 1.00 90.44 75 ASP A O 1
ATOM 575 N N . MET A 1 76 ? -15.186 -2.404 -1.718 1.00 89.00 76 MET A N 1
ATOM 576 C CA . MET A 1 76 ? -15.814 -1.187 -1.198 1.00 89.00 76 MET A CA 1
ATOM 577 C C . MET A 1 76 ? -15.896 -0.046 -2.213 1.00 89.00 76 MET A C 1
ATOM 579 O O . MET A 1 76 ? -16.853 0.729 -2.171 1.00 89.00 76 MET A O 1
ATOM 583 N N . ARG A 1 77 ? -14.964 0.049 -3.175 1.00 88.94 77 ARG A N 1
ATOM 584 C CA . ARG A 1 77 ? -15.041 1.020 -4.286 1.00 88.94 77 ARG A CA 1
ATOM 585 C C . ARG A 1 77 ? -16.383 0.987 -5.021 1.00 88.94 77 ARG A C 1
ATOM 587 O O . ARG A 1 77 ? -16.957 2.066 -5.169 1.00 88.94 77 ARG A O 1
ATOM 594 N N . PRO A 1 78 ? -16.914 -0.167 -5.479 1.00 90.19 78 PRO A N 1
ATOM 595 C CA . PRO A 1 78 ? -18.191 -0.194 -6.187 1.00 90.19 78 PRO A CA 1
ATOM 596 C C . PRO A 1 78 ? -19.353 0.217 -5.279 1.00 90.19 78 PRO A C 1
ATOM 598 O O . PRO A 1 78 ? -20.236 0.935 -5.732 1.00 90.19 78 PRO A O 1
ATOM 601 N N . LYS A 1 79 ? -19.322 -0.135 -3.985 1.00 90.19 79 LYS A N 1
ATOM 602 C CA . LYS A 1 79 ? -20.351 0.269 -3.012 1.00 90.19 79 LYS A CA 1
ATOM 603 C C . LYS A 1 79 ? -20.376 1.785 -2.803 1.00 90.19 79 LYS A C 1
ATOM 605 O O . LYS A 1 79 ? -21.446 2.386 -2.789 1.00 90.19 79 LYS A O 1
ATOM 610 N N . ILE A 1 80 ? -19.207 2.416 -2.668 1.00 87.12 80 ILE A N 1
ATOM 611 C CA . ILE A 1 80 ? -19.105 3.874 -2.498 1.00 87.12 80 ILE A CA 1
ATOM 612 C C . ILE A 1 80 ? -19.468 4.594 -3.798 1.00 87.12 80 ILE A C 1
ATOM 614 O O . ILE A 1 80 ? -20.190 5.586 -3.749 1.00 87.12 80 ILE A O 1
ATOM 618 N N . LYS A 1 81 ? -19.025 4.074 -4.950 1.00 89.00 81 LYS A N 1
ATOM 619 C CA . LYS A 1 81 ? -19.362 4.623 -6.269 1.00 89.00 81 LYS A CA 1
ATOM 620 C C . LYS A 1 81 ? -20.859 4.519 -6.569 1.00 89.00 81 LYS A C 1
ATOM 622 O O . LYS A 1 81 ? -21.416 5.450 -7.127 1.00 89.00 81 LYS A O 1
ATOM 627 N N . ALA A 1 82 ? -21.517 3.429 -6.177 1.00 89.25 82 ALA A N 1
ATOM 628 C CA . ALA A 1 82 ? -22.963 3.278 -6.334 1.00 89.25 82 ALA A CA 1
ATOM 629 C C . ALA A 1 82 ? -23.742 4.269 -5.456 1.00 89.25 82 ALA A C 1
ATOM 631 O O . ALA A 1 82 ? -24.721 4.849 -5.906 1.00 89.25 82 ALA A O 1
ATOM 632 N N . LYS A 1 83 ? -23.283 4.497 -4.218 1.00 87.44 83 LYS A N 1
ATOM 633 C CA . LYS A 1 83 ? -23.886 5.488 -3.311 1.00 87.44 83 LYS A CA 1
ATOM 634 C C . LYS A 1 83 ? -23.614 6.932 -3.736 1.00 87.44 83 LYS A C 1
ATOM 636 O O . LYS A 1 83 ? -24.397 7.811 -3.412 1.00 87.44 83 LYS A O 1
ATOM 641 N N . ASN A 1 84 ? -22.488 7.178 -4.401 1.00 81.62 84 ASN A N 1
ATOM 642 C CA . ASN A 1 84 ? -22.047 8.510 -4.798 1.00 81.62 84 ASN A CA 1
ATOM 643 C C . ASN A 1 84 ? -21.424 8.475 -6.205 1.00 81.62 84 ASN A C 1
ATOM 645 O O . ASN A 1 84 ? -20.194 8.512 -6.334 1.00 81.62 84 ASN A O 1
ATOM 649 N N . PRO A 1 85 ? -22.248 8.388 -7.263 1.00 83.50 85 PRO A N 1
ATOM 650 C CA . PRO A 1 85 ? -21.754 8.290 -8.635 1.00 83.50 85 PRO A CA 1
ATOM 651 C C . PRO A 1 85 ? -21.064 9.573 -9.129 1.00 83.50 85 PRO A C 1
ATOM 653 O O . PRO A 1 85 ? -20.245 9.496 -10.041 1.00 83.50 85 PRO A O 1
ATOM 656 N N . GLU A 1 86 ? -21.337 10.725 -8.509 1.00 85.69 86 GLU A N 1
ATOM 657 C CA . GLU A 1 86 ? -20.729 12.024 -8.846 1.00 85.69 86 GLU A CA 1
ATOM 658 C C . GLU A 1 86 ? -19.345 12.246 -8.215 1.00 85.69 86 GLU A C 1
ATOM 660 O O . GLU A 1 86 ? -18.600 13.139 -8.626 1.00 85.69 86 GLU A O 1
ATOM 665 N N . LEU A 1 87 ? -18.960 11.441 -7.216 1.00 82.25 87 LEU A N 1
ATOM 666 C CA . LEU A 1 87 ? -17.663 11.607 -6.564 1.00 82.25 87 LEU A CA 1
ATOM 667 C C . LEU A 1 87 ? -16.525 11.118 -7.461 1.00 82.25 87 LEU A C 1
ATOM 669 O O . LEU A 1 87 ? -16.528 10.004 -7.992 1.00 82.25 87 LEU A O 1
ATOM 673 N N . LYS A 1 88 ? -15.474 11.938 -7.548 1.00 89.19 88 LYS A N 1
ATOM 674 C CA . LYS A 1 88 ? -14.228 11.574 -8.227 1.00 89.19 88 LYS A CA 1
ATOM 675 C C . LYS A 1 88 ? -13.598 10.353 -7.555 1.00 89.19 88 LYS A C 1
ATOM 677 O O . LYS A 1 88 ? -13.573 10.232 -6.329 1.00 89.19 88 LYS A O 1
ATOM 682 N N . THR A 1 89 ? -12.994 9.479 -8.358 1.00 85.38 89 THR A N 1
ATOM 683 C CA . THR A 1 89 ? -12.269 8.285 -7.883 1.00 85.38 89 THR A CA 1
ATOM 684 C C . THR A 1 89 ? -11.172 8.609 -6.862 1.00 85.38 89 THR A C 1
ATOM 686 O O . THR A 1 89 ? -10.881 7.771 -6.005 1.00 85.38 89 THR A O 1
ATOM 689 N N . SER A 1 90 ? -10.607 9.819 -6.919 1.00 89.19 90 SER A N 1
ATOM 690 C CA . SER A 1 90 ? -9.656 10.358 -5.941 1.00 89.19 90 SER A CA 1
ATOM 691 C C . SER A 1 90 ? -10.267 10.519 -4.546 1.00 89.19 90 SER A C 1
ATOM 693 O O . SER A 1 90 ? -9.671 10.082 -3.566 1.00 89.19 90 SER A O 1
ATOM 695 N N . GLU A 1 91 ? -11.476 11.077 -4.452 1.00 89.88 91 GLU A N 1
ATOM 696 C CA . GLU A 1 91 ? -12.185 11.278 -3.178 1.00 89.88 91 GLU A CA 1
ATOM 697 C C . GLU A 1 91 ? -12.661 9.944 -2.592 1.00 89.88 91 GLU A C 1
ATOM 699 O O . GLU A 1 91 ? -12.561 9.706 -1.390 1.00 89.88 91 GLU A O 1
ATOM 704 N N . ILE A 1 92 ? -13.084 9.014 -3.456 1.00 88.56 92 ILE A N 1
ATOM 705 C CA . ILE A 1 92 ? -13.401 7.635 -3.058 1.00 88.56 92 ILE A CA 1
ATOM 706 C C . ILE A 1 92 ? -12.166 6.957 -2.446 1.00 88.56 92 ILE A C 1
ATOM 708 O O . ILE A 1 92 ? -12.276 6.250 -1.449 1.00 88.56 92 ILE A O 1
ATOM 712 N N . GLY A 1 93 ? -10.982 7.186 -3.023 1.00 89.81 93 GLY A N 1
ATOM 713 C CA . GLY A 1 93 ? -9.722 6.661 -2.502 1.00 89.81 93 GLY A CA 1
ATOM 714 C C . GLY A 1 93 ? -9.394 7.161 -1.093 1.00 89.81 93 GLY A C 1
ATOM 715 O O . GLY A 1 93 ? -9.003 6.350 -0.256 1.00 89.81 93 GLY A O 1
ATOM 716 N N . LYS A 1 94 ? -9.596 8.459 -0.822 1.00 91.25 94 LYS A N 1
ATOM 717 C CA . LYS A 1 94 ? -9.382 9.053 0.510 1.00 91.25 94 LYS A CA 1
ATOM 718 C C . LYS A 1 94 ? -10.306 8.425 1.556 1.00 91.25 94 LYS A C 1
ATOM 720 O O . LYS A 1 94 ? -9.812 7.857 2.526 1.00 91.25 94 LYS A O 1
ATOM 725 N N . LYS A 1 95 ? -11.616 8.394 1.278 1.00 89.75 95 LYS A N 1
ATOM 726 C CA . LYS A 1 95 ? -12.622 7.779 2.165 1.00 89.75 95 LYS A CA 1
ATOM 727 C C . LYS A 1 95 ? -12.330 6.306 2.450 1.00 89.75 95 LYS A C 1
ATOM 729 O O . LYS A 1 95 ? -12.493 5.842 3.568 1.00 89.75 95 LYS A O 1
ATOM 734 N N . LEU A 1 96 ? -11.869 5.551 1.452 1.00 91.38 96 LEU A N 1
ATOM 735 C CA . LEU A 1 96 ? -11.479 4.151 1.653 1.00 91.38 96 LEU A CA 1
ATOM 736 C C . LEU A 1 96 ? -10.268 3.996 2.567 1.00 91.38 96 LEU A C 1
ATOM 738 O O . LEU A 1 96 ? -10.210 3.035 3.326 1.00 91.38 96 LEU A O 1
ATOM 742 N N . GLY A 1 97 ? -9.296 4.904 2.470 1.00 91.81 97 GLY A N 1
ATOM 743 C CA . GLY A 1 97 ? -8.122 4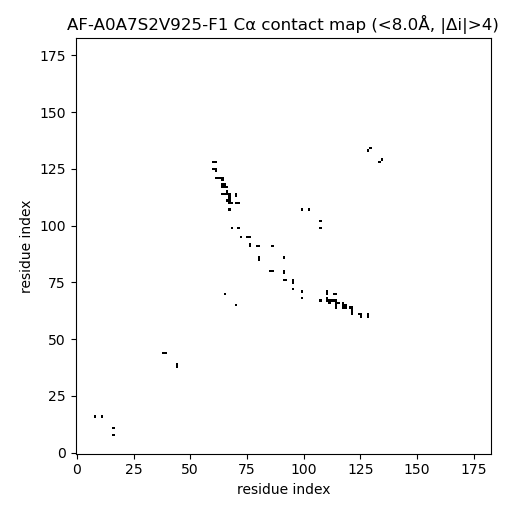.899 3.337 1.00 91.81 97 GLY A CA 1
ATOM 744 C C . GLY A 1 97 ? -8.480 5.161 4.799 1.00 91.81 97 GLY A C 1
ATOM 745 O O . GLY A 1 97 ? -7.915 4.516 5.677 1.00 91.81 97 GLY A O 1
ATOM 746 N N . GLU A 1 98 ? -9.426 6.066 5.047 1.00 91.69 98 GLU A N 1
ATOM 747 C CA . GLU A 1 98 ? -9.977 6.346 6.381 1.00 91.69 98 GLU A CA 1
ATOM 748 C C . GLU A 1 98 ? -10.745 5.136 6.917 1.00 91.69 98 GLU A C 1
ATOM 750 O O . GLU A 1 98 ? -10.362 4.583 7.945 1.00 91.69 98 GLU A O 1
ATOM 755 N N . LEU A 1 99 ? -11.708 4.621 6.143 1.00 90.06 99 LEU A N 1
ATOM 756 C CA . LEU A 1 99 ? -12.477 3.429 6.510 1.00 90.06 99 LEU A CA 1
ATOM 757 C C . LEU A 1 99 ? -11.572 2.236 6.826 1.00 90.06 99 LEU A C 1
ATOM 759 O O . LEU A 1 99 ? -11.813 1.523 7.787 1.00 90.06 99 LEU A O 1
ATOM 763 N N . TYR A 1 100 ? -10.504 2.021 6.053 1.00 90.62 100 TYR A N 1
ATOM 764 C CA . TYR A 1 100 ? -9.584 0.910 6.297 1.00 90.62 100 TYR A CA 1
ATOM 765 C C . TYR A 1 100 ? -8.789 1.041 7.603 1.00 90.62 100 TYR A C 1
ATOM 767 O O . TYR A 1 100 ? -8.396 0.030 8.183 1.00 90.62 100 TYR A O 1
ATOM 775 N N . LYS A 1 101 ? -8.523 2.269 8.063 1.00 89.94 101 LYS A N 1
ATOM 776 C CA . LYS A 1 101 ? -7.887 2.510 9.366 1.00 89.94 101 LYS A CA 1
ATOM 777 C C . LYS A 1 101 ? -8.871 2.322 10.519 1.00 89.94 101 LYS A C 1
ATOM 779 O O . LYS A 1 101 ? -8.441 1.919 11.592 1.00 89.94 101 LYS A O 1
ATOM 784 N N . GLU A 1 102 ? -10.147 2.610 10.282 1.00 90.31 102 GLU A N 1
ATOM 785 C CA . GLU A 1 102 ? -11.239 2.459 11.251 1.00 90.31 102 GLU A CA 1
ATOM 786 C C . GLU A 1 102 ? -11.801 1.032 11.328 1.00 90.31 102 GLU A C 1
ATOM 788 O O . GLU A 1 102 ? -12.479 0.698 12.298 1.00 90.31 102 GLU A O 1
ATOM 793 N N . LEU A 1 103 ? -11.529 0.181 10.331 1.00 87.38 103 LEU A N 1
ATOM 794 C CA . LEU A 1 103 ? -11.961 -1.218 10.329 1.00 87.38 103 LEU A CA 1
ATOM 795 C C . LEU A 1 103 ? -11.517 -1.957 11.591 1.00 87.38 103 LEU A C 1
ATOM 797 O O . LEU A 1 103 ? -10.401 -1.793 12.092 1.00 87.38 103 LEU A O 1
ATOM 801 N N . SER A 1 104 ? -12.383 -2.868 12.026 1.00 88.69 104 SER A N 1
ATOM 802 C CA . SER A 1 104 ? -12.080 -3.805 13.098 1.00 88.69 104 SER A CA 1
ATOM 803 C C . SER A 1 104 ? -10.888 -4.704 12.737 1.00 88.69 104 SER A C 1
ATOM 805 O O . SER A 1 104 ? -10.651 -5.038 11.569 1.00 88.69 104 SER A O 1
ATOM 807 N N . GLY A 1 105 ? -10.134 -5.126 13.757 1.00 87.56 105 GLY A N 1
ATOM 808 C CA . GLY A 1 105 ? -9.003 -6.041 13.577 1.00 87.56 105 GLY A CA 1
ATOM 809 C C . GLY A 1 105 ? -9.403 -7.348 12.886 1.00 87.56 105 GLY A C 1
ATOM 810 O O . GLY A 1 105 ? -8.648 -7.846 12.060 1.00 87.56 105 GLY A O 1
ATOM 811 N N . GLU A 1 106 ? -10.615 -7.842 13.142 1.00 87.81 106 GLU A N 1
ATOM 812 C CA . GLU A 1 106 ? -11.149 -9.084 12.568 1.00 87.81 106 GLU A CA 1
ATOM 813 C C . GLU A 1 106 ? -11.378 -8.982 11.054 1.00 87.81 106 GLU A C 1
ATOM 815 O O . GLU A 1 106 ? -10.984 -9.859 10.278 1.00 87.81 106 GLU A O 1
ATOM 820 N N . GLU A 1 107 ? -11.987 -7.884 10.598 1.00 87.00 107 GLU A N 1
ATOM 821 C CA . GLU A 1 107 ? -12.194 -7.651 9.170 1.00 87.00 107 GLU A CA 1
ATOM 822 C C . GLU A 1 107 ? -10.861 -7.443 8.462 1.00 87.00 107 GLU A C 1
ATOM 824 O O . GLU A 1 107 ? -10.629 -8.006 7.389 1.00 87.00 107 GLU A O 1
ATOM 829 N N . LYS A 1 108 ? -9.956 -6.685 9.084 1.00 90.31 108 LYS A N 1
ATOM 830 C CA . LYS A 1 108 ? -8.610 -6.470 8.562 1.00 90.31 108 LYS A CA 1
ATOM 831 C C . LYS A 1 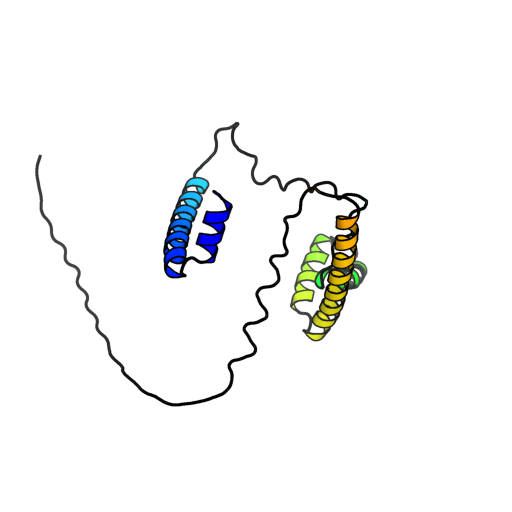108 ? -7.840 -7.785 8.441 1.00 90.31 108 LYS A C 1
ATOM 833 O O . LYS A 1 108 ? -7.254 -8.038 7.390 1.00 90.31 108 LYS A O 1
ATOM 838 N N . GLU A 1 109 ? -7.918 -8.657 9.443 1.00 91.88 109 GLU A N 1
ATOM 839 C CA . GLU A 1 109 ? -7.270 -9.970 9.448 1.00 91.88 109 GLU A CA 1
ATOM 840 C C . GLU A 1 109 ? -7.782 -10.865 8.310 1.00 91.88 109 GLU A C 1
ATOM 842 O O . GLU A 1 109 ? -6.997 -11.536 7.632 1.00 91.88 109 GLU A O 1
ATOM 847 N N . LYS A 1 110 ? -9.088 -10.826 8.008 1.00 92.56 110 LYS A N 1
ATOM 848 C CA . LYS A 1 110 ? -9.652 -11.531 6.846 1.00 92.56 110 LYS A CA 1
ATOM 849 C C . LYS A 1 110 ? -8.979 -11.091 5.540 1.00 92.56 110 LYS A C 1
ATOM 851 O O . LYS A 1 110 ? -8.600 -11.945 4.730 1.00 92.56 110 LYS A O 1
ATOM 856 N N . TYR A 1 111 ? -8.812 -9.783 5.328 1.00 92.31 111 TYR A N 1
ATOM 857 C CA . TYR A 1 111 ? -8.142 -9.251 4.135 1.00 92.31 111 TYR A CA 1
ATOM 858 C C . TYR A 1 111 ? -6.629 -9.499 4.151 1.00 92.31 111 TYR A C 1
ATOM 860 O O . TYR A 1 111 ? -6.049 -9.795 3.105 1.00 92.31 111 TYR A O 1
ATOM 868 N N . GLU A 1 112 ? -5.986 -9.455 5.317 1.00 92.06 112 GLU A N 1
ATOM 869 C CA . GLU A 1 112 ? -4.572 -9.802 5.490 1.00 92.06 112 GLU A CA 1
ATOM 870 C C . GLU A 1 112 ? -4.305 -11.267 5.150 1.00 92.06 112 GLU A C 1
ATOM 87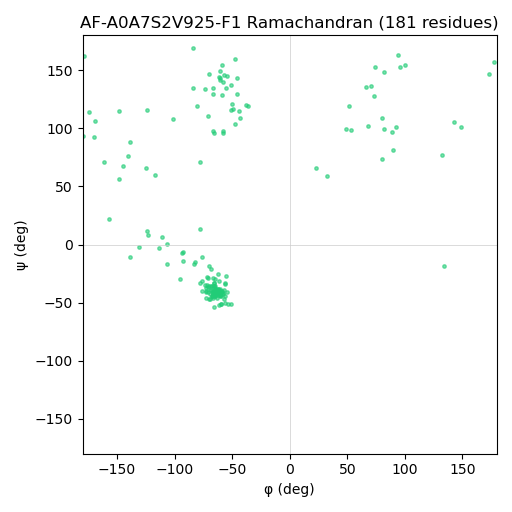2 O O . GLU A 1 112 ? -3.366 -11.560 4.411 1.00 92.06 112 GLU A O 1
ATOM 877 N N . ARG A 1 113 ? -5.176 -12.193 5.561 1.00 93.69 113 ARG A N 1
ATOM 878 C CA . ARG A 1 113 ? -5.069 -13.610 5.192 1.00 93.69 113 ARG A CA 1
ATOM 879 C C . ARG A 1 113 ? -5.188 -13.824 3.682 1.00 93.69 113 ARG A C 1
ATOM 881 O O . ARG A 1 113 ? -4.482 -14.665 3.122 1.00 93.69 113 ARG A O 1
ATOM 888 N N . MET A 1 114 ? -6.067 -13.079 3.007 1.00 91.50 114 MET A N 1
ATOM 889 C CA . MET A 1 114 ? -6.172 -13.116 1.541 1.00 91.50 114 MET A CA 1
ATOM 890 C C . MET A 1 114 ? -4.912 -12.548 0.879 1.00 91.50 114 MET A C 1
ATOM 892 O O . MET A 1 114 ? -4.354 -13.187 -0.011 1.00 91.50 114 MET A O 1
ATOM 896 N N . ALA A 1 115 ? -4.399 -11.422 1.374 1.00 92.69 115 ALA A N 1
ATOM 897 C CA . ALA A 1 115 ? -3.158 -10.820 0.894 1.00 92.69 115 ALA A CA 1
ATOM 898 C C . ALA A 1 115 ? -1.934 -11.724 1.102 1.00 92.69 115 ALA A C 1
ATOM 900 O O . ALA A 1 115 ? -1.077 -11.818 0.227 1.00 92.69 115 ALA A O 1
ATOM 901 N N . GLN A 1 116 ? -1.855 -12.448 2.219 1.00 93.19 116 GLN A N 1
ATOM 902 C CA . GLN A 1 116 ? -0.780 -13.408 2.471 1.00 93.19 116 GLN A CA 1
ATOM 903 C C . GLN A 1 116 ? -0.811 -14.578 1.484 1.00 93.19 116 GLN A C 1
ATOM 905 O O . GLN A 1 116 ? 0.229 -14.944 0.932 1.00 93.19 116 GLN A O 1
ATOM 910 N N . LYS A 1 117 ? -1.996 -15.141 1.208 1.00 93.38 117 LYS A N 1
ATOM 911 C CA . LYS A 1 117 ? -2.157 -16.168 0.163 1.00 93.38 117 LYS A CA 1
ATOM 912 C C . LYS A 1 117 ? -1.727 -15.637 -1.204 1.00 93.38 117 LYS A C 1
ATOM 914 O O . LYS A 1 117 ? -1.057 -16.336 -1.962 1.00 93.38 117 LYS A O 1
ATOM 919 N N . ASP A 1 118 ? -2.071 -14.388 -1.496 1.00 91.88 118 ASP A N 1
ATOM 920 C CA . ASP A 1 118 ? -1.707 -13.713 -2.736 1.00 91.88 118 ASP A CA 1
ATOM 921 C C . ASP A 1 118 ? -0.192 -13.498 -2.870 1.00 91.88 118 ASP A C 1
ATOM 923 O O . ASP A 1 118 ? 0.389 -13.804 -3.913 1.00 91.88 118 ASP A O 1
ATOM 927 N N . LYS A 1 119 ? 0.467 -13.076 -1.781 1.00 90.69 119 LYS A N 1
ATOM 928 C CA . LYS A 1 119 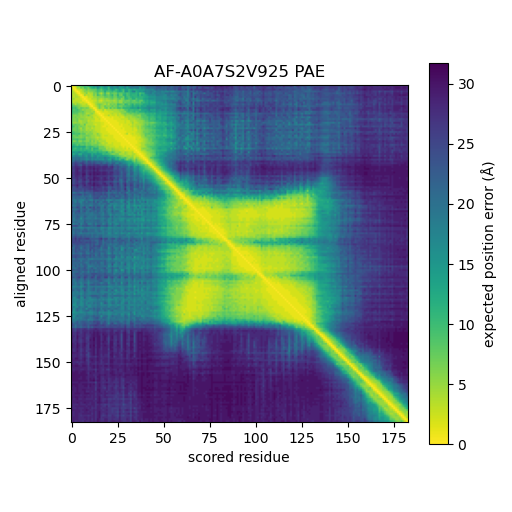? 1.931 -12.953 -1.685 1.00 90.69 119 LYS A CA 1
ATOM 929 C C . LYS A 1 119 ? 2.608 -14.296 -1.955 1.00 90.69 119 LYS A C 1
ATOM 931 O O . LYS A 1 119 ? 3.573 -14.349 -2.711 1.00 90.69 119 LYS A O 1
ATOM 936 N N . GLN A 1 120 ? 2.072 -15.394 -1.417 1.00 91.62 120 GLN A N 1
ATOM 937 C CA . GLN A 1 120 ? 2.590 -16.739 -1.688 1.00 91.62 120 GLN A CA 1
ATOM 938 C C . GLN A 1 120 ? 2.400 -17.162 -3.150 1.00 91.62 120 GLN A C 1
ATOM 940 O O . GLN A 1 120 ? 3.316 -17.739 -3.735 1.00 91.62 120 GLN A O 1
ATOM 945 N N . ARG A 1 121 ? 1.239 -16.873 -3.757 1.00 92.44 121 ARG A N 1
ATOM 946 C CA . ARG A 1 121 ? 1.005 -17.133 -5.188 1.00 92.44 121 ARG A CA 1
ATOM 947 C C . ARG A 1 121 ? 2.011 -16.369 -6.044 1.00 92.44 121 ARG A C 1
ATOM 949 O O . ARG A 1 121 ? 2.646 -16.973 -6.901 1.00 92.44 121 ARG A O 1
ATOM 956 N N . TYR A 1 122 ? 2.152 -15.066 -5.805 1.00 90.31 122 TYR A N 1
ATOM 957 C CA . TYR A 1 122 ? 3.084 -14.221 -6.547 1.00 90.31 122 TYR A CA 1
ATOM 958 C C . TYR A 1 122 ? 4.521 -14.712 -6.398 1.00 90.31 122 TYR A C 1
ATOM 960 O O . TYR A 1 122 ? 5.206 -14.840 -7.400 1.00 90.31 122 TYR A O 1
ATOM 968 N N . LYS A 1 123 ? 4.944 -15.077 -5.180 1.00 89.25 123 LYS A N 1
ATOM 969 C CA . LYS A 1 123 ? 6.273 -15.648 -4.941 1.00 89.25 123 LYS A CA 1
ATOM 970 C C . LYS A 1 123 ? 6.516 -16.890 -5.801 1.00 89.25 123 LYS A C 1
ATOM 972 O O . LYS A 1 123 ? 7.475 -16.916 -6.552 1.00 89.25 123 LYS A O 1
ATOM 977 N N . LYS A 1 124 ? 5.592 -17.858 -5.794 1.00 88.38 124 LYS A N 1
ATOM 978 C CA . LYS A 1 124 ? 5.701 -19.066 -6.634 1.00 88.38 124 LYS A CA 1
ATOM 979 C C . LYS A 1 124 ? 5.755 -18.745 -8.132 1.00 88.38 124 LYS A C 1
ATOM 981 O O . LYS A 1 124 ? 6.493 -19.390 -8.868 1.00 88.38 124 LYS A O 1
ATOM 986 N N . GLN A 1 125 ? 4.962 -17.774 -8.589 1.00 87.94 125 GLN A N 1
ATOM 987 C CA . GLN A 1 125 ? 4.962 -17.347 -9.991 1.00 87.94 125 GLN A CA 1
ATOM 988 C C . GLN A 1 125 ? 6.262 -16.629 -10.369 1.00 87.94 125 GLN A C 1
ATOM 990 O O . GLN A 1 125 ? 6.777 -16.868 -11.453 1.00 87.94 125 GLN A O 1
ATOM 995 N N . MET A 1 126 ? 6.803 -15.795 -9.479 1.00 85.00 126 MET A N 1
ATOM 996 C CA . MET A 1 126 ? 8.089 -15.122 -9.664 1.00 85.00 126 MET A CA 1
ATOM 997 C C . MET A 1 126 ? 9.252 -16.106 -9.659 1.00 85.00 126 MET A C 1
ATOM 999 O O . MET A 1 126 ? 10.114 -16.004 -10.521 1.00 85.00 126 MET A O 1
ATOM 1003 N N . ASP A 1 127 ? 9.249 -17.087 -8.755 1.00 84.19 127 ASP A N 1
ATOM 1004 C CA . ASP A 1 127 ? 10.261 -18.146 -8.716 1.00 84.19 127 ASP A CA 1
ATOM 1005 C C . ASP A 1 127 ? 10.261 -18.936 -10.042 1.00 84.19 127 ASP A C 1
ATOM 1007 O O . ASP A 1 127 ? 11.314 -19.211 -10.615 1.00 84.19 127 ASP A O 1
ATOM 1011 N N . ALA A 1 128 ? 9.073 -19.235 -10.584 1.00 82.88 128 ALA A N 1
ATOM 1012 C CA . ALA A 1 128 ? 8.929 -19.890 -11.883 1.00 82.88 128 ALA A CA 1
ATOM 1013 C C . ALA A 1 128 ? 9.312 -18.988 -13.071 1.00 82.88 128 ALA A C 1
ATOM 1015 O O . ALA A 1 128 ? 9.854 -19.489 -14.052 1.00 82.88 128 ALA A O 1
ATOM 1016 N N . TYR A 1 129 ? 9.035 -17.683 -12.994 1.00 81.00 129 TYR A N 1
ATOM 1017 C CA . TYR A 1 129 ? 9.376 -16.696 -14.025 1.00 81.00 129 TYR A CA 1
ATOM 1018 C C . TYR A 1 129 ? 10.888 -16.471 -14.106 1.00 81.00 129 TYR A C 1
ATOM 1020 O O . TYR A 1 129 ? 11.481 -16.579 -15.176 1.00 81.00 129 TYR A O 1
ATOM 1028 N N . LYS A 1 130 ? 11.533 -16.285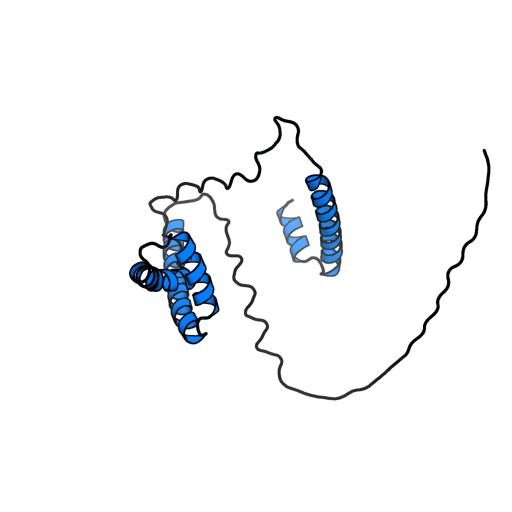 -12.953 1.00 74.88 130 LYS A N 1
ATOM 1029 C CA . LYS A 1 130 ? 12.978 -16.081 -12.842 1.00 74.88 130 LYS A CA 1
ATOM 1030 C C . LYS A 1 130 ? 13.780 -17.306 -13.286 1.00 74.88 130 LYS A C 1
ATOM 1032 O O . LYS A 1 130 ? 14.859 -17.162 -13.842 1.00 74.88 130 LYS A O 1
ATOM 1037 N N . GLY A 1 131 ? 13.222 -18.509 -13.128 1.00 61.84 131 GLY A N 1
ATOM 1038 C CA . GLY A 1 131 ? 13.794 -19.739 -13.687 1.00 61.84 131 GLY A CA 1
ATOM 1039 C C . GLY A 1 131 ? 13.587 -19.932 -15.199 1.00 61.84 131 GLY A C 1
ATOM 1040 O O . GLY A 1 131 ? 14.175 -20.851 -15.764 1.00 61.84 131 GLY A O 1
ATOM 1041 N N . LYS A 1 132 ? 12.744 -19.121 -15.858 1.00 58.91 132 LYS A N 1
ATOM 1042 C CA . LYS A 1 132 ? 12.366 -19.266 -17.280 1.00 58.91 132 LYS A CA 1
ATOM 1043 C C . LYS A 1 132 ? 13.001 -18.215 -18.199 1.00 58.91 132 LYS A C 1
ATOM 1045 O O . LYS A 1 132 ? 13.024 -18.430 -19.407 1.00 58.91 132 LYS A O 1
ATOM 1050 N N . GLY A 1 133 ? 13.510 -17.114 -17.650 1.00 57.47 133 GLY A N 1
ATOM 1051 C CA . GLY A 1 133 ? 14.228 -16.093 -18.408 1.00 57.47 133 GLY A CA 1
ATOM 1052 C C . GLY A 1 133 ? 14.055 -14.700 -17.820 1.00 57.47 133 GLY A C 1
ATOM 1053 O O . GLY A 1 133 ? 13.038 -14.063 -18.060 1.00 57.47 133 GLY A O 1
ATOM 1054 N N . SER A 1 134 ? 15.069 -14.243 -17.086 1.00 45.66 134 SER A N 1
ATOM 1055 C CA . SER A 1 134 ? 15.462 -12.833 -16.961 1.00 45.66 134 SER A CA 1
ATOM 1056 C C . SER A 1 134 ? 16.681 -12.767 -16.032 1.00 45.66 134 SER A C 1
ATOM 1058 O O . SER A 1 134 ? 16.528 -12.722 -14.812 1.00 45.66 134 SER A O 1
ATOM 1060 N N . ASP A 1 135 ? 17.883 -12.792 -16.607 1.00 44.81 135 ASP A N 1
ATOM 1061 C CA . ASP A 1 135 ? 19.152 -12.540 -15.903 1.00 44.81 135 ASP A CA 1
ATOM 1062 C C . ASP A 1 135 ? 19.409 -11.039 -15.645 1.00 44.81 135 ASP A C 1
ATOM 1064 O O . ASP A 1 135 ? 20.503 -10.665 -15.237 1.00 44.81 135 ASP A O 1
ATOM 1068 N N . ASP A 1 136 ? 18.411 -10.165 -15.807 1.00 45.16 136 ASP A N 1
ATOM 1069 C CA . ASP A 1 136 ? 18.570 -8.729 -15.577 1.00 45.16 136 ASP A CA 1
ATOM 1070 C C . ASP A 1 136 ? 17.562 -8.191 -14.542 1.00 45.16 136 ASP A C 1
ATOM 1072 O O . ASP A 1 136 ? 16.349 -8.167 -14.757 1.00 45.16 136 ASP A O 1
ATOM 1076 N N . ASP A 1 137 ? 18.138 -7.717 -13.430 1.00 41.78 137 ASP A N 1
ATOM 1077 C CA . ASP A 1 137 ? 17.623 -6.765 -12.435 1.00 41.78 137 ASP A CA 1
ATOM 1078 C C . ASP A 1 137 ? 16.635 -7.240 -11.341 1.00 41.78 137 ASP A C 1
ATOM 1080 O O . ASP A 1 137 ? 15.479 -6.812 -11.259 1.00 41.78 137 ASP A O 1
ATOM 1084 N N . ASP A 1 138 ? 17.166 -7.988 -10.365 1.00 41.16 138 ASP A N 1
ATOM 1085 C CA . ASP A 1 138 ? 16.756 -7.881 -8.956 1.00 41.16 138 ASP A CA 1
ATOM 1086 C C . ASP A 1 138 ? 17.447 -6.683 -8.290 1.00 41.16 138 ASP A C 1
ATOM 1088 O O . ASP A 1 138 ? 18.666 -6.697 -8.157 1.00 41.16 138 ASP A O 1
ATOM 1092 N N . ASP A 1 139 ? 16.677 -5.710 -7.797 1.00 43.69 139 ASP A N 1
ATOM 1093 C CA . ASP A 1 139 ? 16.770 -5.242 -6.401 1.00 43.69 139 ASP A CA 1
ATOM 1094 C C . ASP A 1 139 ? 15.591 -4.299 -6.087 1.00 43.69 139 ASP A C 1
ATOM 1096 O O . ASP A 1 139 ? 15.627 -3.100 -6.348 1.00 43.69 139 ASP A O 1
ATOM 1100 N N . ASP A 1 140 ? 14.504 -4.856 -5.554 1.00 40.56 140 ASP A N 1
ATOM 1101 C CA . ASP A 1 140 ? 13.561 -4.119 -4.698 1.00 40.56 140 ASP A CA 1
ATOM 1102 C C . ASP A 1 140 ? 13.060 -5.113 -3.644 1.00 40.56 140 ASP A C 1
ATOM 1104 O O . ASP A 1 140 ? 11.930 -5.611 -3.661 1.00 40.56 140 ASP A O 1
ATOM 1108 N N . SER A 1 141 ? 13.988 -5.519 -2.774 1.00 43.25 141 SER A N 1
ATOM 1109 C CA . SER A 1 141 ? 13.662 -6.295 -1.582 1.00 43.25 141 SER A CA 1
ATOM 1110 C C . SER A 1 141 ? 12.839 -5.431 -0.626 1.00 43.25 141 SER A C 1
ATOM 1112 O O . SER A 1 141 ? 13.388 -4.633 0.123 1.00 43.25 141 SER A O 1
ATOM 1114 N N . ASP A 1 142 ? 11.515 -5.599 -0.685 1.00 40.72 142 ASP A N 1
ATOM 1115 C CA . ASP A 1 142 ? 10.593 -5.827 0.446 1.00 40.72 142 ASP A CA 1
ATOM 1116 C C . ASP A 1 142 ? 11.109 -5.345 1.829 1.00 40.72 142 ASP A C 1
ATOM 1118 O O . ASP A 1 142 ? 11.312 -6.145 2.743 1.00 40.72 142 ASP A O 1
ATOM 1122 N N . ASP A 1 143 ? 11.281 -4.030 2.023 1.00 41.78 143 ASP A N 1
ATOM 1123 C CA . ASP A 1 143 ? 11.471 -3.406 3.346 1.00 41.78 143 ASP A CA 1
ATOM 1124 C C . ASP A 1 143 ? 10.105 -3.298 4.052 1.00 41.78 143 ASP A C 1
ATOM 1126 O O . ASP A 1 143 ? 9.465 -2.249 4.125 1.00 41.78 143 ASP A O 1
ATOM 1130 N N . GLY A 1 144 ? 9.580 -4.451 4.474 1.00 42.00 144 GLY A N 1
ATOM 1131 C CA . GLY A 1 144 ? 8.276 -4.555 5.137 1.00 42.00 144 GLY A CA 1
ATOM 1132 C C . GLY A 1 144 ? 8.219 -5.516 6.324 1.00 42.00 144 GLY A C 1
ATOM 1133 O O . GLY A 1 144 ? 7.245 -5.488 7.072 1.00 42.00 144 GLY A O 1
ATOM 1134 N N . ASP A 1 145 ? 9.248 -6.338 6.552 1.00 42.34 145 ASP A N 1
ATOM 1135 C CA . ASP A 1 145 ? 9.203 -7.432 7.534 1.00 42.34 145 ASP A CA 1
ATOM 1136 C C . ASP A 1 145 ? 10.354 -7.338 8.558 1.00 42.34 145 ASP A C 1
ATOM 1138 O O . ASP A 1 145 ? 11.265 -8.160 8.606 1.00 42.34 145 ASP A O 1
ATOM 1142 N N . LYS A 1 146 ? 10.350 -6.284 9.389 1.00 37.75 146 LYS A N 1
ATOM 1143 C CA . LYS A 1 146 ? 11.180 -6.216 10.618 1.00 37.75 146 LYS A CA 1
ATOM 1144 C C . LYS A 1 146 ? 10.435 -5.807 11.890 1.00 37.75 146 LYS A C 1
ATOM 1146 O O . LYS A 1 146 ? 11.026 -5.824 12.966 1.00 37.75 146 LYS A O 1
ATOM 1151 N N . LYS A 1 147 ? 9.133 -5.506 11.838 1.00 38.44 147 LYS A N 1
ATOM 1152 C CA . LYS A 1 147 ? 8.376 -5.034 13.012 1.00 38.44 147 LYS A CA 1
ATOM 1153 C C . LYS A 1 147 ? 7.260 -5.996 13.422 1.00 38.44 147 LYS A C 1
ATOM 1155 O O . LYS A 1 147 ? 6.104 -5.608 13.424 1.00 38.44 147 LYS A O 1
ATOM 1160 N N . MET A 1 148 ? 7.579 -7.248 13.771 1.00 38.53 148 MET A N 1
ATOM 1161 C CA . MET A 1 148 ? 6.580 -8.134 14.411 1.00 38.53 148 MET A CA 1
ATOM 1162 C C . MET A 1 148 ? 7.136 -9.303 15.252 1.00 38.53 148 MET A C 1
ATOM 1164 O O . MET A 1 148 ? 6.430 -10.279 15.499 1.00 38.53 148 MET A O 1
ATOM 1168 N N . LYS A 1 149 ? 8.384 -9.232 15.744 1.00 36.06 149 LYS A N 1
ATOM 1169 C CA . LYS A 1 149 ? 8.968 -10.294 16.600 1.00 36.06 149 LYS A CA 1
ATOM 1170 C C . LYS A 1 149 ? 9.496 -9.833 17.969 1.00 36.06 149 LYS A C 1
ATOM 1172 O O . LYS A 1 149 ? 10.123 -10.628 18.655 1.00 36.06 149 LYS A O 1
ATOM 1177 N N . ALA A 1 150 ? 9.203 -8.605 18.410 1.00 41.88 150 ALA A N 1
ATOM 1178 C CA . ALA A 1 150 ? 9.721 -8.070 19.681 1.00 41.88 150 ALA A CA 1
ATOM 1179 C C . ALA A 1 150 ? 8.696 -7.972 20.837 1.00 41.88 150 ALA A C 1
ATOM 1181 O O . ALA A 1 150 ? 9.060 -7.550 21.927 1.00 41.88 150 ALA A O 1
ATOM 1182 N N . SER A 1 151 ? 7.426 -8.361 20.656 1.00 35.69 151 SER A N 1
ATOM 1183 C CA . SER A 1 151 ? 6.353 -7.988 21.610 1.00 35.69 151 SER A CA 1
ATOM 1184 C C . SER A 1 151 ? 5.767 -9.128 22.459 1.00 35.69 151 SER A C 1
ATOM 1186 O O . SER A 1 151 ? 4.796 -8.903 23.178 1.00 35.69 151 SER A O 1
ATOM 1188 N N . ALA A 1 152 ? 6.314 -10.350 22.400 1.00 40.47 152 ALA A N 1
ATOM 1189 C CA . ALA A 1 152 ? 5.648 -11.533 22.972 1.00 40.47 152 ALA A CA 1
ATOM 1190 C C . ALA A 1 152 ? 6.445 -12.335 24.020 1.00 40.47 152 ALA A C 1
ATOM 1192 O O . ALA A 1 152 ? 5.993 -13.409 24.408 1.00 40.47 152 ALA A O 1
ATOM 1193 N N . LYS A 1 153 ? 7.610 -11.875 24.509 1.00 41.03 153 LYS A N 1
ATOM 1194 C CA . LYS A 1 153 ? 8.409 -12.709 25.432 1.00 41.03 153 LYS A CA 1
ATOM 1195 C C . LYS A 1 153 ? 9.231 -11.952 26.481 1.00 41.03 153 LYS A C 1
ATOM 1197 O O . LYS A 1 153 ? 10.432 -12.148 26.575 1.00 41.03 153 LYS A O 1
ATOM 1202 N N . LYS A 1 154 ? 8.580 -11.120 27.300 1.00 37.91 154 LYS A N 1
ATOM 1203 C CA . LYS A 1 154 ? 9.095 -10.726 28.629 1.00 37.91 154 LYS A CA 1
ATOM 1204 C C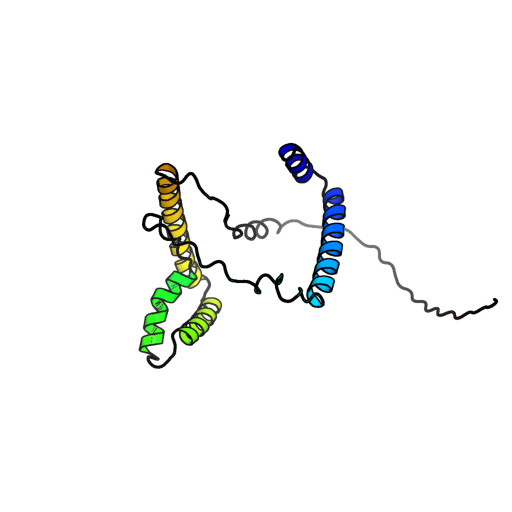 . LYS A 1 154 ? 7.957 -10.157 29.490 1.00 37.91 154 LYS A C 1
ATOM 1206 O O . LYS A 1 154 ? 7.846 -8.959 29.695 1.00 37.91 154 LYS A O 1
ATOM 1211 N N . ARG A 1 155 ? 7.048 -11.027 29.933 1.00 43.72 155 ARG A N 1
ATOM 1212 C CA . ARG A 1 155 ? 6.159 -10.760 31.077 1.00 43.72 155 ARG A CA 1
ATOM 1213 C C . ARG A 1 155 ? 6.078 -12.033 31.914 1.00 43.72 155 ARG A C 1
ATOM 1215 O O . ARG A 1 155 ? 5.263 -12.897 31.609 1.00 43.72 155 ARG A O 1
ATOM 1222 N N . LYS A 1 156 ? 7.008 -12.175 32.865 1.00 35.50 156 LYS A N 1
ATOM 1223 C CA . LYS A 1 156 ? 6.874 -12.857 34.169 1.00 35.50 156 LYS A CA 1
ATOM 1224 C C . LYS A 1 156 ? 8.235 -12.943 34.882 1.00 35.50 156 LYS A C 1
ATOM 1226 O O . LYS A 1 156 ? 9.233 -13.158 34.198 1.00 35.50 156 LYS A O 1
ATOM 1231 N N . ALA A 1 157 ? 8.166 -12.870 36.216 1.00 40.56 157 ALA A N 1
ATOM 1232 C CA . ALA A 1 157 ? 9.210 -12.917 37.254 1.00 40.56 157 ALA A CA 1
ATOM 1233 C C . ALA A 1 157 ? 9.917 -11.558 37.481 1.00 40.56 157 ALA A C 1
ATOM 1235 O O . ALA A 1 157 ? 10.585 -11.088 36.564 1.00 40.56 157 ALA A O 1
ATOM 1236 N N . GLU A 1 158 ? 9.555 -10.778 38.520 1.00 34.41 158 GLU A N 1
ATOM 1237 C CA . GLU A 1 158 ? 9.952 -10.923 39.957 1.00 34.41 158 GLU A CA 1
ATOM 1238 C C . GLU A 1 158 ? 11.441 -10.558 40.115 1.00 34.41 158 GLU A C 1
ATOM 1240 O O . GLU A 1 158 ? 12.235 -10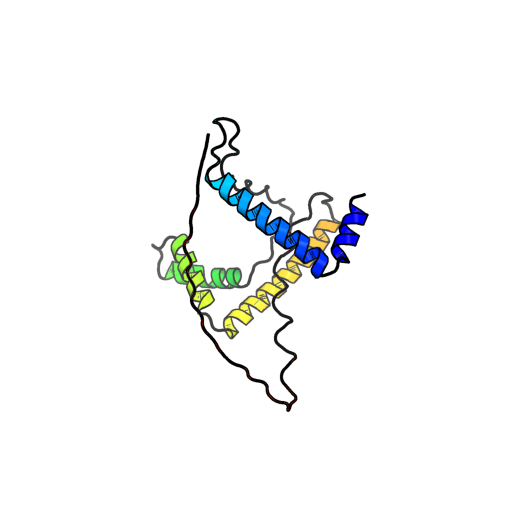.972 39.280 1.00 34.41 158 GLU A O 1
ATOM 1245 N N . ASP A 1 159 ? 11.953 -9.816 41.089 1.00 39.28 159 ASP A N 1
ATOM 1246 C CA . ASP A 1 159 ? 11.502 -9.203 42.343 1.00 39.28 159 ASP A CA 1
ATOM 1247 C C . ASP A 1 159 ? 12.777 -8.536 42.929 1.00 39.28 159 ASP A C 1
ATOM 1249 O O . ASP A 1 159 ? 13.883 -8.964 42.597 1.00 39.28 159 ASP A O 1
ATOM 1253 N N . ASP A 1 160 ? 12.597 -7.530 43.785 1.00 38.09 160 ASP A N 1
ATOM 1254 C CA . ASP A 1 160 ? 13.584 -6.948 44.712 1.00 38.09 160 ASP A CA 1
ATOM 1255 C C . ASP A 1 160 ? 14.746 -6.056 44.201 1.00 38.09 160 ASP A C 1
ATOM 1257 O O . ASP A 1 160 ? 15.576 -6.443 43.377 1.00 38.09 160 ASP A O 1
ATOM 1261 N N . GLY A 1 161 ? 14.861 -4.867 44.815 1.00 33.19 161 GLY A N 1
ATOM 1262 C CA . GLY A 1 161 ? 16.181 -4.381 45.230 1.00 33.19 161 GLY A CA 1
ATOM 1263 C C . GLY A 1 161 ? 16.591 -2.938 44.901 1.00 33.19 161 GLY A C 1
ATOM 1264 O O . GLY A 1 161 ? 17.409 -2.764 44.011 1.00 33.19 161 GLY A O 1
ATOM 1265 N N . VAL A 1 162 ? 16.059 -1.969 45.665 1.00 37.47 162 VAL A N 1
ATOM 1266 C CA . VAL A 1 162 ? 16.739 -0.811 46.326 1.00 37.47 162 VAL A CA 1
ATOM 1267 C C . VAL A 1 162 ? 17.656 0.109 45.472 1.00 37.47 162 VAL A C 1
ATOM 1269 O O . VAL A 1 162 ? 18.577 -0.349 44.814 1.00 37.47 162 VAL A O 1
ATOM 1272 N N . ASP A 1 163 ? 17.372 1.410 45.342 1.00 36.84 163 ASP A N 1
ATOM 1273 C CA . ASP A 1 163 ? 17.716 2.518 46.271 1.00 36.84 163 ASP A CA 1
ATOM 1274 C C . ASP A 1 163 ? 18.959 3.301 45.795 1.00 36.84 163 ASP A C 1
ATOM 1276 O O . ASP A 1 163 ? 19.785 2.756 45.070 1.00 36.84 163 ASP A O 1
ATOM 1280 N N . ASP A 1 164 ? 19.044 4.567 46.218 1.00 41.88 164 ASP A N 1
ATOM 1281 C CA . ASP A 1 164 ? 20.062 5.596 45.936 1.00 41.88 164 ASP A CA 1
ATOM 1282 C C . ASP A 1 164 ? 19.753 6.443 44.682 1.00 41.88 164 ASP A C 1
ATOM 1284 O O . ASP A 1 164 ? 20.113 6.119 43.555 1.00 41.88 164 ASP A O 1
ATOM 1288 N N . SER A 1 165 ? 18.895 7.469 44.737 1.00 41.91 165 SER A N 1
ATOM 1289 C CA . SER A 1 165 ? 18.887 8.647 45.621 1.00 41.91 165 SER A CA 1
ATOM 1290 C C . SER A 1 165 ? 20.202 9.419 45.608 1.00 41.91 165 SER A C 1
ATOM 1292 O O . SER A 1 165 ? 21.113 9.102 46.354 1.00 41.91 165 SER A O 1
ATOM 1294 N N . SER A 1 166 ? 20.257 10.495 44.829 1.00 43.62 166 SER A N 1
ATOM 1295 C CA . SER A 1 166 ? 20.713 11.818 45.287 1.00 43.62 166 SER A CA 1
ATOM 1296 C C . SER A 1 166 ? 20.499 12.797 44.134 1.00 43.62 166 SER A C 1
ATOM 1298 O O . SER A 1 166 ? 20.878 12.525 42.998 1.00 43.62 166 SER A O 1
ATOM 1300 N N . ASP A 1 167 ? 19.602 13.760 44.315 1.00 41.09 167 ASP A N 1
ATOM 1301 C CA . ASP A 1 167 ? 19.899 15.081 44.892 1.00 41.09 167 ASP A CA 1
ATOM 1302 C C . ASP A 1 167 ? 20.788 15.884 43.924 1.00 41.09 167 ASP A C 1
ATOM 1304 O O . ASP A 1 167 ? 21.920 15.498 43.662 1.00 41.09 167 ASP A O 1
ATOM 1308 N N . ASN A 1 168 ? 20.232 16.837 43.173 1.00 42.44 168 ASN A N 1
ATOM 1309 C CA . ASN A 1 168 ? 19.871 18.202 43.593 1.00 42.44 168 ASN A CA 1
ATOM 1310 C C . ASN A 1 168 ? 21.023 19.169 43.254 1.00 42.44 168 ASN A C 1
ATOM 1312 O O . ASN A 1 168 ? 22.142 18.730 43.011 1.00 42.44 168 ASN A O 1
ATOM 1316 N N . ASP A 1 169 ? 20.696 20.458 43.257 1.00 40.81 169 ASP A N 1
ATOM 1317 C CA . ASP A 1 169 ? 21.564 21.629 43.087 1.00 40.81 169 ASP A CA 1
ATOM 1318 C C . ASP A 1 169 ? 21.954 21.981 41.637 1.00 40.81 169 ASP A C 1
ATOM 1320 O O . ASP A 1 169 ? 22.599 21.201 40.942 1.00 40.81 169 ASP A O 1
ATOM 1324 N N . ASP A 1 170 ? 21.453 23.063 41.027 1.00 48.03 170 ASP A N 1
ATOM 1325 C CA . ASP A 1 170 ? 21.479 24.492 41.431 1.00 48.03 170 ASP A CA 1
ATOM 1326 C C . ASP A 1 170 ? 22.872 25.130 41.247 1.00 48.03 170 ASP A C 1
ATOM 1328 O O . ASP A 1 170 ? 23.887 24.440 41.292 1.00 48.03 170 ASP A O 1
ATOM 1332 N N . SER A 1 171 ? 22.900 26.452 41.037 1.00 47.94 171 SER A N 1
ATOM 1333 C CA . SER A 1 171 ? 24.016 27.328 40.606 1.00 47.94 171 SER A CA 1
ATOM 1334 C C . SER A 1 171 ? 24.136 27.457 39.076 1.00 47.94 171 SER A C 1
ATOM 1336 O O . SER A 1 171 ? 24.572 26.543 38.381 1.00 47.94 171 SER A O 1
ATOM 1338 N N . ASP A 1 172 ? 23.610 28.496 38.415 1.00 51.53 172 ASP A N 1
ATOM 1339 C CA . ASP A 1 172 ? 23.840 29.943 38.610 1.00 51.53 172 ASP A CA 1
ATOM 1340 C C . ASP A 1 172 ? 25.323 30.290 38.692 1.00 51.53 172 ASP A C 1
ATOM 1342 O O . ASP A 1 172 ? 25.928 30.145 39.744 1.00 51.53 172 ASP A O 1
ATOM 1346 N N . GLU A 1 173 ? 25.884 30.759 37.577 1.00 51.16 173 GLU A N 1
ATOM 1347 C CA . GLU A 1 173 ? 26.899 31.812 37.596 1.00 51.16 173 GLU A CA 1
ATOM 1348 C C . GLU A 1 173 ? 27.157 32.318 36.173 1.00 51.16 173 GLU A C 1
ATOM 1350 O O . GLU A 1 173 ? 27.754 31.661 35.318 1.00 51.16 173 GLU A O 1
ATOM 1355 N N . GLY A 1 174 ? 26.651 33.523 35.913 1.00 46.69 174 GLY A N 1
ATOM 1356 C CA . GLY A 1 174 ? 27.275 34.400 34.939 1.00 46.69 174 GLY A CA 1
ATOM 1357 C C . GLY A 1 174 ? 28.607 34.906 35.490 1.00 46.69 174 GLY A C 1
ATOM 1358 O O . GLY A 1 174 ? 28.735 35.147 36.687 1.00 46.69 174 GLY A O 1
ATOM 1359 N N . SER A 1 175 ? 29.573 35.115 34.605 1.00 49.56 175 SER A N 1
ATOM 1360 C CA . SER A 1 175 ? 30.596 36.134 34.807 1.00 49.56 175 SER A CA 1
ATOM 1361 C C . SER A 1 175 ? 31.005 36.669 33.447 1.00 49.56 175 SER A C 1
ATOM 1363 O O . SER A 1 175 ? 31.529 35.947 32.597 1.00 49.56 175 SER A O 1
ATOM 1365 N N . ASP A 1 176 ? 30.686 37.943 33.271 1.00 51.25 176 ASP A N 1
ATOM 1366 C CA . ASP A 1 176 ? 31.446 38.919 32.511 1.00 51.25 176 ASP A CA 1
ATOM 1367 C C . ASP A 1 176 ? 32.950 38.886 32.868 1.00 51.25 176 ASP A C 1
ATOM 1369 O O . ASP A 1 176 ? 33.323 38.376 33.926 1.00 51.25 176 ASP A O 1
ATOM 1373 N N . ASP A 1 177 ? 33.753 39.420 31.942 1.00 51.56 177 ASP A N 1
ATOM 1374 C CA . ASP A 1 177 ? 35.073 40.084 32.049 1.00 51.56 177 ASP A CA 1
ATOM 1375 C C . ASP A 1 177 ? 35.939 39.674 30.833 1.00 51.56 177 ASP A C 1
ATOM 1377 O O . ASP A 1 177 ? 36.234 38.494 30.648 1.00 51.56 177 ASP A O 1
ATOM 1381 N N . ASP A 1 178 ? 36.174 40.513 29.818 1.00 54.31 178 ASP A N 1
ATOM 1382 C CA . ASP A 1 178 ? 36.858 41.827 29.757 1.00 54.31 178 ASP A CA 1
ATOM 1383 C C . ASP A 1 178 ? 38.338 41.683 29.329 1.00 54.31 178 ASP A C 1
ATOM 1385 O O . ASP A 1 178 ? 38.964 40.646 29.549 1.00 54.31 178 ASP A O 1
ATOM 1389 N N . ASP A 1 179 ? 38.843 42.755 28.705 1.00 53.81 179 ASP A N 1
ATOM 1390 C CA . ASP A 1 179 ? 40.224 43.084 28.298 1.00 53.81 179 ASP A CA 1
ATOM 1391 C C . ASP A 1 179 ? 40.668 42.679 26.862 1.00 53.81 179 ASP A C 1
ATOM 1393 O O . ASP A 1 179 ? 40.804 41.499 26.538 1.00 53.81 179 ASP A O 1
ATOM 1397 N N . SER A 1 180 ? 40.702 43.628 25.899 1.00 52.00 180 SER A N 1
ATOM 1398 C CA . SER A 1 180 ? 41.821 44.571 25.562 1.00 52.00 180 SER A CA 1
ATOM 1399 C C . SER A 1 180 ? 42.879 43.895 24.661 1.00 52.00 180 SER A C 1
ATOM 1401 O O . SER A 1 180 ? 43.095 42.699 24.786 1.00 52.00 180 SER A O 1
ATOM 1403 N N . ASP A 1 181 ? 43.632 44.488 23.730 1.00 60.28 181 ASP A N 1
ATOM 1404 C CA . ASP A 1 181 ? 43.908 45.831 23.189 1.00 60.28 181 ASP A CA 1
ATOM 1405 C C . ASP A 1 181 ? 44.955 45.617 22.045 1.00 60.28 181 ASP A C 1
ATOM 1407 O O . ASP A 1 181 ? 45.608 44.570 22.040 1.00 60.28 181 ASP A O 1
ATOM 1411 N N . ASP A 1 182 ? 45.126 46.598 21.140 1.00 59.78 182 ASP A N 1
ATOM 1412 C CA . ASP A 1 182 ? 46.272 46.816 20.203 1.00 59.78 182 ASP A CA 1
ATOM 1413 C C . ASP A 1 182 ? 46.522 45.777 19.061 1.00 59.78 182 ASP A C 1
ATOM 1415 O O . ASP A 1 182 ? 46.448 44.568 19.260 1.00 59.78 182 ASP A O 1
ATOM 1419 N N . GLU A 1 183 ? 46.802 46.098 17.786 1.00 56.75 183 GLU A N 1
ATOM 1420 C CA . GLU A 1 183 ? 47.359 47.273 17.073 1.00 56.75 183 GLU A CA 1
ATOM 1421 C C . GLU A 1 183 ? 46.612 47.567 15.748 1.00 56.75 183 GLU A C 1
ATOM 1423 O O . GLU A 1 183 ? 46.104 46.612 15.105 1.00 56.75 183 GLU A O 1
#